Protein AF-A0A1Y6CIR3-F1 (afdb_monomer)

Foldseek 3Di:
DPLCPVLLVLLVVLLVCCCVPQPLNVCLQPAADALLLVLLVLVLVLVLLVCLLVLLVLLLVLCVVVVLVLSNVLSVVVSVVSPCLSVLSVQLNVVSVVVPHPDDPRDNDVLSVVLSVLSSVLSNVPSLLNLLVVLSLLSNLLVPVVSSQVSNCVHHVDHSSSRVSSVVSNVVSPCCNVCVCVSCVVRDPSVVCSVSSSVSSVVSSVSVSVSSNVSVVVSVVRVD

Nearest PDB structures (foldseek):
  3dde-assembly1_A  TM=8.332E-01  e=2.849E-06  Shewanella denitrificans OS217
  4fn6-assembly1_C  TM=6.608E-01  e=7.195E-03  Staphylococcus aureus subsp. aureus MRSA252
  3no6-assembly1_C  TM=6.680E-01  e=2.919E-02  Staphylococcus epidermidis ATCC 12228
  8dt0-assembly2_B  TM=2.461E-01  e=9.266E-01  synthetic construct
  7sqc-assembly1_1K  TM=1.861E-01  e=4.888E+00  Chlamydomonas reinhardtii

Radius of gyration: 17.35 Å; Cα contacts (8 Å, |Δi|>4): 267; chains: 1; bounding box: 45×32×48 Å

InterPro domains:
  IPR016084 Haem oxygenase-like, multi-helical [G3DSA:1.20.910.10] (2-221)
  IPR016084 Haem oxygenase-like, multi-helical [SSF48613] (35-188)

pLDDT: mean 95.48, std 7.82, range [42.38, 98.88]

Secondary structure (DSSP, 8-state):
--TTHHHHHHHHHHHHHHHHH-HHHHHHHHS---HHHHHHHHHHHHHHHHHHHHHHHHHHHHHHHTT-HHHHHHHHHHHHHTTTTHHHHHHHHHHHHHTT----SPPPPHHHHHHHHHHHHHHHH-HHHHHHHHHHHHHHHHHHHHHHHHHHHHHH---GGG-HHHHHHHHHTHHHHHHHHHHHTTTS-HHHHHHHHHHHHHHHHHHHHHHHHHHHHHHHHH--

Structure (mmCIF, N/CA/C/O backbone):
data_AF-A0A1Y6CIR3-F1
#
_entry.id   AF-A0A1Y6CIR3-F1
#
loop_
_atom_site.group_PDB
_atom_site.id
_atom_site.type_symbol
_atom_site.label_atom_id
_atom_site.label_alt_id
_atom_site.label_comp_id
_atom_site.label_asym_id
_atom_site.label_entity_id
_atom_site.label_seq_id
_atom_site.pdbx_PDB_ins_code
_atom_site.Cartn_x
_atom_site.Cartn_y
_atom_site.Cartn_z
_atom_site.occupancy
_atom_site.B_iso_or_equiv
_atom_site.auth_seq_id
_atom_site.auth_comp_id
_atom_site.auth_asym_id
_atom_site.auth_atom_id
_atom_site.pdbx_PDB_model_num
ATOM 1 N N . MET A 1 1 ? 20.837 10.859 -8.585 1.00 51.00 1 MET A N 1
ATOM 2 C CA . MET A 1 1 ? 20.532 11.594 -7.334 1.00 51.00 1 MET A CA 1
ATOM 3 C C . MET A 1 1 ? 19.388 12.611 -7.413 1.00 51.00 1 MET A C 1
ATOM 5 O O . MET A 1 1 ? 18.842 12.902 -6.359 1.00 51.00 1 MET A O 1
ATOM 9 N N . LYS A 1 2 ? 19.002 13.199 -8.565 1.00 60.12 2 LYS A N 1
ATOM 10 C CA . LYS A 1 2 ? 17.808 14.088 -8.632 1.00 60.12 2 LYS A CA 1
ATOM 11 C C . LYS A 1 2 ? 16.522 13.402 -9.127 1.00 60.12 2 LYS A C 1
ATOM 13 O O . LYS A 1 2 ? 15.449 13.916 -8.840 1.00 60.12 2 LYS A O 1
ATOM 18 N N . GLN A 1 3 ? 16.627 12.270 -9.826 1.00 60.81 3 GLN A N 1
ATOM 19 C CA . GLN A 1 3 ? 15.563 11.716 -10.684 1.00 60.81 3 GLN A CA 1
ATOM 20 C C . GLN A 1 3 ? 14.369 11.072 -9.954 1.00 60.81 3 GLN A C 1
ATOM 22 O O . GLN A 1 3 ? 13.396 10.732 -10.605 1.00 60.81 3 GLN A O 1
ATOM 27 N N . LEU A 1 4 ? 14.388 10.921 -8.623 1.00 80.94 4 LEU A N 1
ATOM 28 C CA . LEU A 1 4 ? 13.251 10.351 -7.868 1.00 80.94 4 LEU A CA 1
ATOM 29 C C . LEU A 1 4 ? 12.864 11.164 -6.625 1.00 80.94 4 LEU A C 1
ATOM 31 O O . LEU A 1 4 ? 12.076 10.722 -5.789 1.00 80.94 4 LEU A O 1
ATOM 35 N N . LEU A 1 5 ? 13.397 12.384 -6.496 1.00 87.25 5 LEU A N 1
ATOM 36 C CA . LEU A 1 5 ? 13.045 13.268 -5.384 1.00 87.25 5 LEU A CA 1
ATOM 37 C C . LEU A 1 5 ? 11.578 13.723 -5.465 1.00 87.25 5 LEU A C 1
ATOM 39 O O . LEU A 1 5 ? 10.945 13.932 -4.435 1.00 87.25 5 LEU A O 1
ATOM 43 N N . SER A 1 6 ? 11.041 13.871 -6.676 1.00 92.25 6 SER A N 1
ATOM 44 C CA . SER A 1 6 ? 9.630 14.185 -6.928 1.00 92.25 6 SER A CA 1
ATOM 45 C C . SER A 1 6 ? 8.709 13.056 -6.450 1.00 92.25 6 SER A C 1
ATOM 47 O O . SER A 1 6 ? 7.760 13.317 -5.721 1.00 92.25 6 SER A O 1
ATOM 49 N N . VAL A 1 7 ? 9.046 11.808 -6.788 1.00 94.62 7 VAL A N 1
ATOM 50 C CA . VAL A 1 7 ? 8.320 10.588 -6.413 1.00 94.62 7 VAL A CA 1
ATOM 51 C C . VAL A 1 7 ? 8.265 10.445 -4.891 1.00 94.62 7 VAL A C 1
ATOM 53 O O . VAL A 1 7 ? 7.187 10.265 -4.332 1.00 94.62 7 VAL A O 1
ATOM 56 N N . LYS A 1 8 ? 9.401 10.625 -4.200 1.00 95.62 8 LYS A N 1
ATOM 57 C CA . LYS A 1 8 ? 9.453 10.630 -2.726 1.00 95.62 8 LYS A CA 1
ATOM 58 C C . LYS A 1 8 ? 8.549 11.704 -2.120 1.00 95.62 8 LYS A C 1
ATOM 60 O O . LYS A 1 8 ? 7.718 11.398 -1.270 1.00 95.62 8 LYS A O 1
ATOM 65 N N . ARG A 1 9 ? 8.662 12.943 -2.607 1.00 96.81 9 ARG A N 1
ATOM 66 C CA . ARG A 1 9 ? 7.844 14.069 -2.132 1.00 96.81 9 ARG A CA 1
ATOM 67 C C . ARG A 1 9 ? 6.351 13.861 -2.359 1.00 96.81 9 ARG A C 1
ATOM 69 O O . ARG A 1 9 ? 5.560 14.317 -1.542 1.00 96.81 9 ARG A O 1
ATOM 76 N N . GLU A 1 10 ? 5.960 13.200 -3.447 1.00 97.62 10 GLU A N 1
ATOM 77 C CA . GLU A 1 10 ? 4.555 12.881 -3.713 1.00 97.62 10 GLU A CA 1
ATOM 78 C C . GLU A 1 10 ? 3.994 11.960 -2.620 1.00 97.62 10 GLU A C 1
ATOM 80 O O . GLU A 1 10 ? 2.943 12.257 -2.056 1.00 97.62 10 GLU A O 1
ATOM 85 N N . VAL A 1 11 ? 4.731 10.906 -2.245 1.00 98.00 11 VAL A N 1
ATOM 86 C CA . VAL A 1 11 ? 4.330 9.984 -1.166 1.00 98.00 11 VAL A CA 1
ATOM 87 C C . VAL A 1 11 ? 4.297 10.691 0.195 1.00 98.00 11 VAL A C 1
ATOM 89 O O . VAL A 1 11 ? 3.326 10.551 0.938 1.00 98.00 11 VAL A O 1
ATOM 92 N N . GLU A 1 12 ? 5.311 11.501 0.517 1.00 98.31 12 GLU A N 1
ATOM 93 C CA . GLU A 1 12 ? 5.362 12.292 1.761 1.00 98.31 12 GLU A CA 1
ATOM 94 C C . GLU A 1 12 ? 4.193 13.290 1.862 1.00 98.31 12 GLU A C 1
ATOM 96 O O . GLU A 1 12 ? 3.557 13.433 2.916 1.00 98.31 12 GLU A O 1
ATOM 101 N N . SER A 1 13 ? 3.886 13.973 0.754 1.00 98.38 13 SER A N 1
ATOM 102 C CA . SER A 1 13 ? 2.757 14.899 0.650 1.00 98.38 13 SER A CA 1
ATOM 103 C C . SER A 1 13 ? 1.433 14.161 0.819 1.00 98.38 13 SER A C 1
ATOM 105 O O . SER A 1 13 ? 0.564 14.624 1.558 1.00 98.38 13 SER A O 1
ATOM 107 N N . PHE A 1 14 ? 1.289 12.995 0.186 1.00 98.62 14 PHE A N 1
ATOM 108 C CA . PHE A 1 14 ? 0.099 12.166 0.321 1.00 98.62 14 PHE A CA 1
ATOM 109 C C . PHE A 1 14 ? -0.091 11.667 1.760 1.00 98.62 14 PHE A C 1
ATOM 111 O O . PHE A 1 14 ? -1.179 11.820 2.307 1.00 98.62 14 PHE A O 1
ATOM 118 N N . LEU A 1 15 ? 0.954 11.180 2.439 1.00 98.44 15 LEU A N 1
ATOM 119 C CA . LEU A 1 15 ? 0.856 10.783 3.850 1.00 98.44 15 LEU A CA 1
ATOM 120 C C . LEU A 1 15 ? 0.460 11.964 4.754 1.00 98.44 15 LEU A C 1
ATOM 122 O O . LEU A 1 15 ? -0.374 11.819 5.650 1.00 98.44 15 LEU A O 1
ATOM 126 N N . THR A 1 16 ? 1.026 13.148 4.510 1.00 98.44 16 THR A N 1
ATOM 127 C CA . THR A 1 16 ? 0.666 14.375 5.242 1.00 98.44 16 THR A CA 1
ATOM 128 C C . THR A 1 16 ? -0.804 14.748 5.021 1.00 98.44 16 THR A C 1
ATOM 130 O O . THR A 1 16 ? -1.518 15.094 5.969 1.00 98.44 16 THR A O 1
ATOM 133 N N . HIS A 1 17 ? -1.281 14.641 3.779 1.00 98.31 17 HIS A N 1
ATOM 134 C CA . HIS A 1 17 ? -2.690 14.821 3.431 1.00 98.31 17 HIS A CA 1
ATOM 135 C C . HIS A 1 17 ? -3.575 13.803 4.158 1.00 98.31 17 HIS A C 1
ATOM 137 O O . HIS A 1 17 ? -4.483 14.212 4.878 1.00 98.31 17 HIS A O 1
ATOM 143 N N . MET A 1 18 ? -3.251 12.510 4.096 1.00 98.56 18 MET A N 1
ATOM 144 C CA . MET A 1 18 ? -4.001 11.447 4.774 1.00 98.56 18 MET A CA 1
ATOM 145 C C . MET A 1 18 ? -4.140 11.716 6.277 1.00 98.56 18 MET A C 1
ATOM 147 O O . MET A 1 18 ? -5.252 11.736 6.797 1.00 98.56 18 MET A O 1
ATOM 151 N N . LYS A 1 19 ? -3.042 12.038 6.974 1.00 97.81 19 LYS A N 1
ATOM 152 C CA . LYS A 1 19 ? -3.054 12.351 8.419 1.00 97.81 19 LYS A CA 1
ATOM 153 C C . LYS A 1 19 ? -3.936 13.556 8.779 1.00 97.81 19 LYS A C 1
ATOM 155 O O . LYS A 1 19 ? -4.439 13.642 9.900 1.00 97.81 19 LYS A O 1
ATOM 160 N N . SER A 1 20 ? -4.097 14.508 7.860 1.00 97.00 20 SER A N 1
ATOM 161 C CA . SER A 1 20 ? -4.815 15.763 8.118 1.00 97.00 20 SER A CA 1
ATOM 162 C C . SER A 1 20 ? -6.255 15.789 7.604 1.00 97.00 20 SER A C 1
ATOM 164 O O . SER A 1 20 ? -7.058 16.555 8.139 1.00 97.00 20 SER A O 1
ATOM 166 N N . LYS A 1 21 ? -6.582 15.005 6.571 1.00 97.00 21 LYS A N 1
ATOM 167 C CA . LYS A 1 21 ? -7.865 15.070 5.854 1.00 97.00 21 LYS A CA 1
ATOM 168 C C . LYS A 1 21 ? -8.629 13.756 5.825 1.00 97.00 21 LYS A C 1
ATOM 170 O O . LYS A 1 21 ? -9.855 13.805 5.850 1.00 97.00 21 LYS A O 1
ATOM 175 N N . ASN A 1 22 ? -7.945 12.614 5.781 1.00 98.25 22 ASN A N 1
ATOM 176 C CA . ASN A 1 22 ? -8.623 11.325 5.746 1.00 98.25 22 ASN A CA 1
ATOM 177 C C . ASN A 1 22 ? -9.071 10.938 7.167 1.00 98.25 22 ASN A C 1
ATOM 179 O O . ASN A 1 22 ? -8.246 10.951 8.084 1.00 98.25 22 ASN A O 1
ATOM 183 N N . PRO A 1 23 ? -10.353 10.601 7.382 1.00 97.19 23 PRO A N 1
ATOM 184 C CA . PRO A 1 23 ? -10.887 10.429 8.727 1.00 97.19 23 PRO A CA 1
ATOM 185 C C . PRO A 1 23 ? -10.307 9.209 9.456 1.00 97.19 23 PRO A C 1
ATOM 187 O O . PRO A 1 23 ? -9.988 9.321 10.640 1.00 97.19 23 PRO A O 1
ATOM 190 N N . LEU A 1 24 ? -10.072 8.087 8.760 1.00 97.62 24 LEU A N 1
ATOM 191 C CA . LEU A 1 24 ? -9.428 6.919 9.366 1.00 97.62 24 LEU A CA 1
ATOM 192 C C . LEU A 1 24 ? -8.001 7.247 9.792 1.00 97.62 24 LEU A C 1
ATOM 194 O O . LEU A 1 24 ? -7.641 7.018 10.941 1.00 97.62 24 LEU A O 1
ATOM 198 N N . TYR A 1 25 ? -7.189 7.801 8.890 1.00 98.12 25 TYR A N 1
ATOM 199 C CA . TYR A 1 25 ? -5.802 8.141 9.214 1.00 98.12 25 TYR A CA 1
ATOM 200 C C . TYR A 1 25 ? -5.725 9.197 10.315 1.00 98.12 25 TYR A C 1
ATOM 202 O O . TYR A 1 25 ? -4.929 9.066 11.241 1.00 98.12 25 TYR A O 1
ATOM 210 N N . HIS A 1 26 ? -6.579 10.218 10.273 1.00 97.62 26 HIS A N 1
ATOM 211 C CA . HIS A 1 26 ? -6.646 11.189 11.355 1.00 97.62 26 HIS A CA 1
ATOM 212 C C . HIS A 1 26 ? -6.938 10.508 12.701 1.00 97.62 26 HIS A C 1
ATOM 214 O O . HIS A 1 26 ? -6.267 10.797 13.694 1.00 97.62 26 HIS A O 1
ATOM 220 N N . ALA A 1 27 ? -7.874 9.556 12.731 1.00 96.81 27 ALA A N 1
ATOM 221 C CA . ALA A 1 27 ? -8.181 8.805 13.938 1.00 96.81 27 ALA A CA 1
ATOM 222 C C . ALA A 1 27 ? -7.005 7.919 14.386 1.00 96.81 27 ALA A C 1
ATOM 224 O O . ALA A 1 27 ? -6.571 8.037 15.527 1.00 96.81 27 ALA A O 1
ATOM 225 N N . LEU A 1 28 ? -6.413 7.123 13.488 1.00 97.44 28 LEU A N 1
ATOM 226 C CA . LEU A 1 28 ? -5.277 6.235 13.783 1.00 97.44 28 LEU A CA 1
ATOM 227 C C . LEU A 1 28 ? -4.073 6.976 14.393 1.00 97.44 28 LEU A C 1
ATOM 229 O O . LEU A 1 28 ? -3.373 6.419 15.237 1.00 97.44 28 LEU A O 1
ATOM 233 N N . PHE A 1 29 ? -3.833 8.228 13.992 1.00 98.06 29 PHE A N 1
ATOM 234 C CA . PHE A 1 29 ? -2.705 9.017 14.493 1.00 98.06 29 PHE A CA 1
ATOM 235 C C . PHE A 1 29 ? -3.037 9.896 15.705 1.00 98.06 29 PHE A C 1
ATOM 237 O O . PHE A 1 29 ? -2.138 10.162 16.507 1.00 98.06 29 PHE A O 1
ATOM 244 N N . TYR A 1 30 ? -4.278 10.369 15.852 1.00 97.56 30 TYR A N 1
ATOM 245 C CA . TYR A 1 30 ? -4.586 11.463 16.784 1.00 97.56 30 TYR A CA 1
ATOM 246 C C . TYR A 1 30 ? -5.786 11.228 17.702 1.00 97.56 30 TYR A C 1
ATOM 248 O O . TYR A 1 30 ? -6.018 12.044 18.594 1.00 97.56 30 TYR A O 1
ATOM 256 N N . GLN A 1 31 ? -6.555 10.155 17.514 1.00 96.75 31 GLN A N 1
ATOM 257 C CA . GLN A 1 31 ? -7.769 9.899 18.290 1.00 96.75 31 GLN A CA 1
ATOM 258 C C . GLN A 1 31 ? -7.821 8.446 18.786 1.00 96.75 31 GLN A C 1
ATOM 260 O O . GLN A 1 31 ? -7.085 7.586 18.303 1.00 96.75 31 GLN A O 1
ATOM 265 N N . PRO A 1 32 ? -8.671 8.141 19.779 1.00 96.12 32 PRO A N 1
ATOM 266 C CA . PRO A 1 32 ? -9.007 6.761 20.093 1.00 96.12 32 PRO A CA 1
ATOM 267 C C . PRO A 1 32 ? -9.731 6.092 18.916 1.00 96.12 32 PRO A C 1
ATOM 269 O O . PRO A 1 32 ? -10.627 6.677 18.311 1.00 96.12 32 PRO A O 1
ATOM 272 N N . VAL A 1 33 ? -9.368 4.844 18.636 1.00 95.69 33 VAL A N 1
ATOM 273 C CA . VAL A 1 33 ? -9.936 3.988 17.586 1.00 95.69 33 VAL A CA 1
ATOM 274 C C . VAL A 1 33 ? -10.387 2.676 18.222 1.00 95.69 33 VAL A C 1
ATOM 276 O O . VAL A 1 33 ? -9.712 2.155 19.112 1.00 95.69 33 VAL A O 1
ATOM 279 N N . SER A 1 34 ? -11.532 2.144 17.794 1.00 95.56 34 SER A N 1
ATOM 280 C CA . SER A 1 34 ? -12.039 0.863 18.292 1.00 95.56 34 SER A CA 1
ATOM 281 C C . SER A 1 34 ? -11.310 -0.324 17.656 1.00 95.56 34 SER A C 1
ATOM 283 O O . SER A 1 34 ? -10.719 -0.230 16.577 1.00 95.56 34 SER A O 1
ATOM 285 N N . LEU A 1 35 ? -11.383 -1.481 18.316 1.00 96.25 35 LEU A N 1
ATOM 286 C CA . LEU A 1 35 ? -10.885 -2.727 17.735 1.00 96.25 35 LEU A CA 1
ATOM 287 C C . LEU A 1 35 ? -11.704 -3.144 16.508 1.00 96.25 35 LEU A C 1
ATOM 289 O O . LEU A 1 35 ? -11.152 -3.755 15.602 1.00 96.25 35 LEU A O 1
ATOM 293 N N . GLU A 1 36 ? -12.987 -2.787 16.445 1.00 95.25 36 GLU A N 1
ATOM 294 C CA . GLU A 1 36 ? -13.852 -3.027 15.291 1.00 95.25 36 GLU A CA 1
ATOM 295 C C . GLU A 1 36 ? -13.341 -2.278 14.056 1.00 95.25 36 GLU A C 1
ATOM 297 O O . GLU A 1 36 ? -13.160 -2.899 13.008 1.00 95.25 36 GLU A O 1
ATOM 302 N N . THR A 1 37 ? -13.017 -0.986 14.192 1.00 95.69 37 THR A N 1
ATOM 303 C CA . THR A 1 37 ? -12.419 -0.203 13.101 1.00 95.69 37 THR A CA 1
ATOM 304 C C . THR A 1 37 ? -11.100 -0.799 12.645 1.00 95.69 37 THR A C 1
ATOM 306 O O . THR A 1 37 ? -10.863 -0.963 11.446 1.00 95.69 37 THR A O 1
ATOM 309 N N . LEU A 1 38 ? -10.250 -1.177 13.602 1.00 97.19 38 LEU A N 1
ATOM 310 C CA . LEU A 1 38 ? -8.971 -1.788 13.277 1.00 97.19 38 LEU A CA 1
ATOM 311 C C . LEU A 1 38 ? -9.151 -3.131 12.555 1.00 97.19 38 LEU A C 1
ATOM 313 O O . LEU A 1 38 ? -8.418 -3.414 11.609 1.00 97.19 38 LEU A O 1
ATOM 317 N N . SER A 1 39 ? -10.149 -3.932 12.935 1.00 97.31 39 SER A N 1
ATOM 318 C CA . SER A 1 39 ? -10.467 -5.194 12.264 1.00 97.31 39 SER A CA 1
ATOM 319 C C . SER A 1 39 ? -10.999 -4.993 10.845 1.00 97.31 39 SER A C 1
ATOM 321 O O . SER A 1 39 ? -10.637 -5.778 9.966 1.00 97.31 39 SER A O 1
ATOM 323 N N . VAL A 1 40 ? -11.797 -3.949 10.582 1.00 97.50 40 VAL A N 1
ATOM 324 C CA . VAL A 1 40 ? -12.236 -3.597 9.216 1.00 97.50 40 VAL A CA 1
ATOM 325 C C . VAL A 1 40 ? -11.033 -3.277 8.335 1.00 97.50 40 VAL A C 1
ATOM 327 O O . VAL A 1 40 ? -10.871 -3.866 7.262 1.00 97.50 40 VAL A O 1
ATOM 330 N N . PHE A 1 41 ? -10.154 -2.406 8.830 1.00 98.12 41 PHE A N 1
ATOM 331 C CA . PHE A 1 41 ? -8.931 -2.021 8.136 1.00 98.12 41 PHE A CA 1
ATOM 332 C C . PHE A 1 41 ? -8.021 -3.232 7.877 1.00 98.12 41 PHE A C 1
ATOM 334 O O . PHE A 1 41 ? -7.645 -3.497 6.738 1.00 98.12 41 PHE A O 1
ATOM 341 N N . THR A 1 42 ? -7.756 -4.037 8.910 1.00 98.31 42 THR A N 1
ATOM 342 C CA . THR A 1 42 ? -6.872 -5.214 8.834 1.00 98.31 42 THR A CA 1
ATOM 343 C C . THR A 1 42 ? -7.411 -6.284 7.885 1.00 98.31 42 THR A C 1
ATOM 345 O O . THR A 1 42 ? -6.644 -6.863 7.125 1.00 98.31 42 THR A O 1
ATOM 348 N N . THR A 1 43 ? -8.727 -6.525 7.869 1.00 98.00 43 THR A N 1
ATOM 349 C CA . THR A 1 43 ? -9.349 -7.503 6.954 1.00 98.00 43 THR A CA 1
ATOM 350 C C . THR A 1 43 ? -9.139 -7.117 5.492 1.00 98.00 43 THR A C 1
ATOM 352 O O . THR A 1 43 ? -8.864 -7.963 4.643 1.00 98.00 43 THR A O 1
ATOM 355 N N . ASN A 1 44 ? -9.245 -5.828 5.182 1.00 98.31 44 ASN A N 1
ATOM 356 C CA . ASN A 1 44 ? -9.052 -5.349 3.820 1.00 98.31 44 ASN A CA 1
ATOM 357 C C . ASN A 1 44 ? -7.565 -5.287 3.439 1.00 98.31 44 ASN A C 1
ATOM 359 O O . ASN A 1 44 ? -7.223 -5.630 2.309 1.00 98.31 44 ASN A O 1
ATOM 363 N N . LEU A 1 45 ? -6.669 -4.948 4.374 1.00 98.19 45 LEU A N 1
ATOM 364 C CA . LEU A 1 45 ? -5.225 -5.089 4.155 1.00 98.19 45 LEU A CA 1
ATOM 365 C C . LEU A 1 45 ? -4.826 -6.546 3.902 1.00 98.19 45 LEU A C 1
ATOM 367 O O . LEU A 1 45 ? -4.045 -6.805 2.992 1.00 98.19 45 LEU A O 1
ATOM 371 N N . GLN A 1 46 ? -5.403 -7.501 4.641 1.00 98.06 46 GLN A N 1
ATOM 372 C CA . GLN A 1 46 ? -5.198 -8.926 4.382 1.00 98.06 46 GLN A CA 1
ATOM 373 C C . GLN A 1 46 ? -5.544 -9.262 2.930 1.00 98.06 46 GLN A C 1
ATOM 375 O O . GLN A 1 46 ? -4.745 -9.880 2.236 1.00 98.06 46 GLN A O 1
ATOM 380 N N . ARG A 1 47 ? -6.706 -8.806 2.447 1.00 98.00 47 ARG A N 1
ATOM 381 C CA . ARG A 1 47 ? -7.143 -9.044 1.069 1.00 98.00 47 ARG A CA 1
ATOM 382 C C . ARG A 1 47 ? -6.181 -8.456 0.032 1.00 98.00 47 ARG A C 1
ATOM 384 O O . ARG A 1 47 ? -5.934 -9.105 -0.984 1.00 98.00 47 ARG A O 1
ATOM 391 N N . LEU A 1 48 ? -5.641 -7.262 0.274 1.00 98.38 48 LEU A N 1
ATOM 392 C CA . LEU A 1 48 ? -4.629 -6.658 -0.598 1.00 98.38 48 LEU A CA 1
ATOM 393 C C . LEU A 1 48 ? -3.363 -7.521 -0.661 1.00 98.38 48 LEU A C 1
ATOM 395 O O . LEU A 1 48 ? -2.885 -7.832 -1.750 1.00 98.38 48 LEU A O 1
ATOM 399 N N . VAL A 1 49 ? -2.869 -7.958 0.499 1.00 97.56 49 VAL A N 1
ATOM 400 C CA . VAL A 1 49 ? -1.641 -8.757 0.630 1.00 97.56 49 VAL A CA 1
ATOM 401 C C . VAL A 1 49 ? -1.816 -10.163 0.049 1.00 97.56 49 VAL A C 1
ATOM 403 O O . VAL A 1 49 ? -0.925 -10.655 -0.635 1.00 97.56 49 VAL A O 1
ATOM 406 N N . GLU A 1 50 ? -2.995 -10.776 0.190 1.00 97.56 50 GLU A N 1
ATOM 407 C CA . GLU A 1 50 ? -3.357 -12.030 -0.495 1.00 97.56 50 GLU A CA 1
ATOM 408 C C . GLU A 1 50 ? -3.267 -11.910 -2.031 1.00 97.56 50 GLU A C 1
ATOM 410 O O . GLU A 1 50 ? -3.013 -12.903 -2.718 1.00 97.56 50 GLU A O 1
ATOM 415 N N . HIS A 1 51 ? -3.452 -10.704 -2.586 1.00 98.12 51 HIS A N 1
ATOM 416 C CA . HIS A 1 51 ? -3.338 -10.440 -4.024 1.00 98.12 51 HIS A CA 1
ATOM 417 C C . HIS A 1 51 ? -1.929 -10.030 -4.464 1.00 98.12 51 HIS A C 1
ATOM 419 O O . HIS A 1 51 ? -1.643 -10.095 -5.661 1.00 98.12 51 HIS A O 1
ATOM 425 N N . THR A 1 52 ? -1.020 -9.675 -3.553 1.00 98.25 52 THR A N 1
ATOM 426 C CA . THR A 1 52 ? 0.361 -9.310 -3.907 1.00 98.25 52 THR A CA 1
ATOM 427 C C . THR A 1 52 ? 1.068 -10.419 -4.708 1.00 98.25 52 THR A C 1
ATOM 429 O O . THR A 1 52 ? 1.561 -10.125 -5.803 1.00 98.25 52 THR A O 1
ATOM 432 N N . PRO A 1 53 ? 1.040 -11.708 -4.302 1.00 98.25 53 PRO A N 1
ATOM 433 C CA . PRO A 1 53 ? 1.619 -12.790 -5.103 1.00 98.25 53 PRO A CA 1
ATOM 434 C C . PRO A 1 53 ? 0.933 -12.986 -6.467 1.00 98.25 53 PRO A C 1
ATOM 436 O O . PRO A 1 53 ? 1.571 -13.426 -7.425 1.00 98.25 53 PRO A O 1
ATOM 439 N N . VAL A 1 54 ? -0.363 -12.669 -6.582 1.00 98.44 54 VAL A N 1
ATOM 440 C CA . VAL A 1 54 ? -1.113 -12.743 -7.850 1.00 98.44 54 VAL A CA 1
ATOM 441 C C . VAL A 1 54 ? -0.646 -11.647 -8.808 1.00 98.44 54 VAL A C 1
ATOM 443 O O . VAL A 1 54 ? -0.312 -11.941 -9.955 1.00 98.44 54 VAL A O 1
ATOM 446 N N . HIS A 1 55 ? -0.542 -10.409 -8.325 1.00 98.81 55 HIS A N 1
ATOM 447 C CA . HIS A 1 55 ? -0.010 -9.283 -9.090 1.00 98.81 55 HIS A CA 1
ATOM 448 C C . HIS A 1 55 ? 1.440 -9.514 -9.518 1.00 98.81 55 HIS A C 1
ATOM 450 O O . HIS A 1 55 ? 1.787 -9.279 -10.671 1.00 98.81 55 HIS A O 1
ATOM 456 N N . LEU A 1 56 ? 2.287 -10.045 -8.636 1.00 98.81 56 LEU A N 1
ATOM 457 C CA . LEU A 1 56 ? 3.681 -10.329 -8.976 1.00 98.81 56 LEU A CA 1
ATOM 458 C C . LEU A 1 56 ? 3.800 -11.418 -10.048 1.00 98.81 56 LEU A C 1
ATOM 460 O O . LEU A 1 56 ? 4.574 -11.253 -10.987 1.00 98.81 56 LEU A O 1
ATOM 464 N N . LYS A 1 57 ? 2.982 -12.480 -9.999 1.00 98.75 57 LYS A N 1
ATOM 465 C CA . LYS A 1 57 ? 2.903 -13.465 -11.097 1.00 98.75 57 LYS A CA 1
ATOM 466 C C . LYS A 1 57 ? 2.485 -12.820 -12.415 1.00 98.75 57 LYS A C 1
ATOM 468 O O . LYS A 1 57 ? 3.150 -13.033 -13.427 1.00 98.75 57 LYS A O 1
ATOM 473 N N . LEU A 1 58 ? 1.444 -11.990 -12.391 1.00 98.88 58 LEU A N 1
ATOM 474 C CA . LEU A 1 58 ? 0.988 -11.257 -13.570 1.00 98.88 58 LEU A CA 1
ATOM 475 C C . LEU A 1 58 ? 2.091 -10.343 -14.129 1.00 98.88 58 LEU A C 1
ATOM 477 O O . LEU A 1 58 ? 2.274 -10.259 -15.344 1.00 98.88 58 LEU A O 1
ATOM 481 N N . ALA A 1 59 ? 2.868 -9.696 -13.259 1.00 98.88 59 ALA A N 1
ATOM 482 C CA . ALA A 1 59 ? 3.972 -8.822 -13.641 1.00 98.88 59 ALA A CA 1
ATOM 483 C C . ALA A 1 59 ? 5.158 -9.596 -14.231 1.00 98.88 59 ALA A C 1
ATOM 485 O O . ALA A 1 59 ? 5.742 -9.151 -15.221 1.00 98.88 59 ALA A O 1
ATOM 486 N N . ILE A 1 60 ? 5.473 -10.780 -13.693 1.00 98.88 60 ILE A N 1
ATOM 487 C CA . ILE A 1 60 ? 6.454 -11.715 -14.265 1.00 98.88 60 ILE A CA 1
ATOM 488 C C . ILE A 1 60 ? 6.026 -12.132 -15.677 1.00 98.88 60 ILE A C 1
ATOM 490 O O . ILE A 1 60 ? 6.825 -12.054 -16.611 1.00 98.88 60 ILE A O 1
ATOM 494 N N . GLU A 1 61 ? 4.777 -12.569 -15.847 1.00 98.81 61 GLU A N 1
ATOM 495 C CA . GLU A 1 61 ? 4.241 -13.038 -17.132 1.00 98.81 61 GLU A CA 1
ATOM 496 C C . GLU A 1 61 ? 4.197 -11.911 -18.169 1.00 98.81 61 GLU A C 1
ATOM 498 O O . GLU A 1 61 ? 4.671 -12.073 -19.297 1.00 98.81 61 GLU A O 1
ATOM 503 N N . THR A 1 62 ? 3.710 -10.735 -17.770 1.00 98.75 62 THR A N 1
ATOM 504 C CA . THR A 1 62 ? 3.626 -9.565 -18.650 1.00 98.75 62 THR A CA 1
ATOM 505 C C . THR A 1 62 ? 5.019 -9.081 -19.051 1.00 98.75 62 THR A C 1
ATOM 507 O O . THR A 1 62 ? 5.268 -8.863 -20.237 1.00 98.75 62 THR A O 1
ATOM 510 N N . SER A 1 63 ? 5.968 -9.003 -18.111 1.00 98.75 63 SER A N 1
ATOM 511 C CA . SER A 1 63 ? 7.354 -8.608 -18.412 1.00 98.75 63 SER A CA 1
ATOM 512 C C . SER A 1 63 ? 8.034 -9.587 -19.370 1.00 98.75 63 SER A C 1
ATOM 514 O O . SER A 1 63 ? 8.715 -9.153 -20.300 1.00 98.75 63 SER A O 1
ATOM 516 N N . ALA A 1 64 ? 7.800 -10.894 -19.200 1.00 98.56 64 ALA A N 1
ATOM 517 C CA . ALA A 1 64 ? 8.297 -11.922 -20.113 1.00 98.56 64 ALA A CA 1
ATOM 518 C C . ALA A 1 64 ? 7.730 -11.745 -21.529 1.00 98.56 64 ALA A C 1
ATOM 520 O O . ALA A 1 64 ? 8.477 -11.743 -22.503 1.00 98.56 64 ALA A O 1
ATOM 521 N N . SER A 1 65 ? 6.415 -11.524 -21.648 1.00 98.50 65 SER A N 1
ATOM 522 C CA . SER A 1 65 ? 5.753 -11.315 -22.945 1.00 98.50 65 SER A CA 1
ATOM 523 C C . SER A 1 65 ? 6.266 -10.078 -23.696 1.00 98.50 65 SER A C 1
ATOM 525 O O . SER A 1 65 ? 6.242 -10.037 -24.925 1.00 98.50 65 SER A O 1
ATOM 527 N N . GLN A 1 66 ? 6.777 -9.089 -22.957 1.00 97.94 66 GLN A N 1
ATOM 528 C CA . GLN A 1 66 ? 7.359 -7.856 -23.486 1.00 97.94 66 GLN A CA 1
ATOM 529 C C . GLN A 1 66 ? 8.889 -7.934 -23.670 1.00 97.94 66 GLN A C 1
ATOM 531 O O . GLN A 1 66 ? 9.502 -6.934 -24.035 1.00 97.94 66 GLN A O 1
ATOM 536 N N . ASN A 1 67 ? 9.516 -9.098 -23.447 1.00 98.06 67 ASN A N 1
ATOM 537 C CA . ASN A 1 67 ? 10.973 -9.306 -23.490 1.00 98.06 67 ASN A CA 1
ATOM 538 C C . ASN A 1 67 ? 11.761 -8.383 -22.534 1.00 98.06 67 ASN A C 1
ATOM 540 O O . ASN A 1 67 ? 12.854 -7.913 -22.856 1.00 98.06 67 ASN A O 1
ATOM 544 N N . ARG A 1 68 ? 11.208 -8.104 -21.348 1.00 98.19 68 ARG A N 1
ATOM 545 C CA . ARG A 1 68 ? 11.820 -7.254 -20.312 1.00 98.19 68 ARG A CA 1
ATOM 546 C C . ARG A 1 68 ? 12.444 -8.105 -19.207 1.00 98.19 68 ARG A C 1
ATOM 548 O O . ARG A 1 68 ? 12.010 -8.059 -18.060 1.00 98.19 68 ARG A O 1
ATOM 555 N N . GLU A 1 69 ? 13.469 -8.876 -19.559 1.00 98.00 69 GLU A N 1
ATOM 556 C CA . GLU A 1 69 ? 14.135 -9.837 -18.659 1.00 98.00 69 GLU A CA 1
ATOM 557 C C . GLU A 1 69 ? 14.580 -9.246 -17.302 1.00 98.00 69 GLU A C 1
ATOM 559 O O . GLU A 1 69 ? 14.278 -9.859 -16.277 1.00 98.00 69 GLU A O 1
ATOM 564 N N . PRO A 1 70 ? 15.210 -8.049 -17.217 1.00 98.19 70 PRO A N 1
ATOM 565 C CA . PRO A 1 70 ? 15.584 -7.481 -15.917 1.00 98.19 70 PRO A CA 1
ATOM 566 C C . PRO A 1 70 ? 14.376 -7.243 -15.006 1.00 98.19 70 PRO A C 1
ATOM 568 O O . PRO A 1 70 ? 14.413 -7.551 -13.817 1.00 98.19 70 PRO A O 1
ATOM 571 N N . LEU A 1 71 ? 13.281 -6.741 -15.581 1.00 98.19 71 LEU A N 1
ATOM 572 C CA . LEU A 1 71 ? 12.046 -6.466 -14.857 1.00 98.19 71 LEU A CA 1
ATOM 573 C C . LEU A 1 71 ? 11.342 -7.766 -14.439 1.00 98.19 71 LEU A C 1
ATOM 575 O O . LEU A 1 71 ? 10.843 -7.871 -13.322 1.00 98.19 71 LEU A O 1
ATOM 579 N N . GLN A 1 72 ? 11.363 -8.787 -15.302 1.00 98.56 72 GLN A N 1
ATOM 580 C CA . GLN A 1 72 ? 10.874 -10.117 -14.953 1.00 98.56 72 GLN A CA 1
ATOM 581 C C . GLN A 1 72 ? 11.644 -10.702 -13.760 1.00 98.56 72 GLN A C 1
ATOM 583 O O . GLN A 1 72 ? 11.018 -11.238 -12.847 1.00 98.56 72 GLN A O 1
ATOM 588 N N . SER A 1 73 ? 12.980 -10.615 -13.766 1.00 98.44 73 SER A N 1
ATOM 589 C CA . SER A 1 73 ? 13.818 -11.112 -12.668 1.00 98.44 73 SER A CA 1
ATOM 590 C C . SER A 1 73 ? 13.493 -10.399 -11.359 1.00 98.44 73 SER A C 1
ATOM 592 O O . SER A 1 73 ? 13.246 -11.066 -10.361 1.00 98.44 73 SER A O 1
ATOM 594 N N . PHE A 1 74 ? 13.394 -9.067 -11.387 1.00 98.50 74 PHE A N 1
ATOM 595 C CA . PHE A 1 74 ? 13.012 -8.274 -10.219 1.00 98.50 74 PHE A CA 1
ATOM 596 C C . PHE A 1 74 ? 11.681 -8.748 -9.613 1.00 98.50 74 PHE A C 1
ATOM 598 O O . PHE A 1 74 ? 11.592 -8.995 -8.412 1.00 98.50 74 PHE A O 1
ATOM 605 N N . PHE A 1 75 ? 10.650 -8.956 -10.439 1.00 98.75 75 PHE A N 1
ATOM 606 C CA . PHE A 1 75 ? 9.361 -9.431 -9.933 1.00 98.75 75 PHE A CA 1
ATOM 607 C C . PHE A 1 75 ? 9.384 -10.882 -9.444 1.00 98.75 75 PHE A C 1
ATOM 609 O O . PHE A 1 75 ? 8.582 -11.224 -8.579 1.00 98.75 75 PHE A O 1
ATOM 616 N N . ARG A 1 76 ? 10.288 -11.740 -9.942 1.00 98.69 76 ARG A N 1
ATOM 617 C CA . ARG A 1 76 ? 10.493 -13.087 -9.378 1.00 98.69 76 ARG A CA 1
ATOM 618 C C . ARG A 1 76 ? 11.087 -13.021 -7.978 1.00 98.69 76 ARG A C 1
ATOM 620 O O . ARG A 1 76 ? 10.620 -13.758 -7.115 1.00 98.69 76 ARG A O 1
ATOM 627 N N . ASP A 1 77 ? 12.064 -12.149 -7.761 1.00 98.19 77 ASP A N 1
ATOM 628 C CA . ASP A 1 77 ? 12.688 -11.977 -6.449 1.00 98.19 77 ASP A CA 1
ATOM 629 C C . ASP A 1 77 ? 11.665 -11.429 -5.444 1.00 98.19 77 ASP A C 1
ATOM 631 O O . ASP A 1 77 ? 11.446 -12.048 -4.402 1.00 98.19 77 ASP A O 1
ATOM 635 N N . LYS A 1 78 ? 10.918 -10.379 -5.822 1.00 97.88 78 LYS A N 1
ATOM 636 C CA . LYS A 1 78 ? 9.793 -9.867 -5.021 1.00 97.88 78 LYS A CA 1
ATOM 637 C C . LYS A 1 78 ? 8.710 -10.920 -4.776 1.00 97.88 78 LYS A C 1
ATOM 639 O O . LYS A 1 78 ? 8.188 -11.023 -3.674 1.00 97.88 78 LYS A O 1
ATOM 644 N N . PHE A 1 79 ? 8.376 -11.746 -5.771 1.00 98.50 79 PHE A N 1
ATOM 645 C CA . PHE A 1 79 ? 7.401 -12.826 -5.588 1.00 98.50 79 PHE A CA 1
ATOM 646 C C . PHE A 1 79 ? 7.830 -13.818 -4.508 1.00 98.50 79 PHE A C 1
ATOM 648 O O . PHE A 1 79 ? 6.976 -14.308 -3.781 1.00 98.50 79 PHE A O 1
ATOM 655 N N . LEU A 1 80 ? 9.121 -14.146 -4.421 1.00 97.94 80 LEU A N 1
ATOM 656 C CA . LEU A 1 80 ? 9.635 -15.049 -3.392 1.00 97.94 80 LEU A CA 1
ATOM 657 C C . LEU A 1 80 ? 9.650 -14.394 -2.010 1.00 97.94 80 LEU A C 1
ATOM 659 O O . LEU A 1 80 ? 9.385 -15.083 -1.027 1.00 97.94 80 LEU A O 1
ATOM 663 N N . GLU A 1 81 ? 9.951 -13.099 -1.952 1.00 96.75 81 GLU A N 1
ATOM 664 C CA . GLU A 1 81 ? 9.984 -12.307 -0.723 1.00 96.75 81 GLU A CA 1
ATOM 665 C C . GLU A 1 81 ?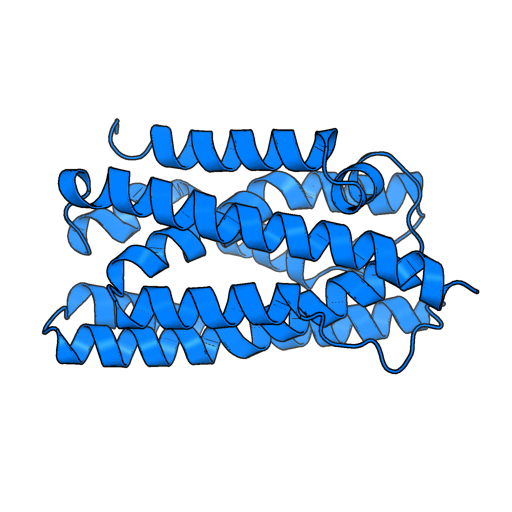 8.609 -12.221 -0.048 1.00 96.75 81 GLU A C 1
ATOM 667 O O . GLU A 1 81 ? 8.496 -12.523 1.133 1.00 96.75 81 GLU A O 1
ATOM 672 N N . GLU A 1 82 ? 7.553 -11.920 -0.807 1.00 96.44 82 GLU A N 1
ATOM 673 C CA . GLU A 1 82 ? 6.197 -11.666 -0.282 1.00 96.44 82 GLU A CA 1
ATOM 674 C C . GLU A 1 82 ? 5.453 -12.918 0.226 1.00 96.44 82 GLU A C 1
ATOM 676 O O . GLU A 1 82 ? 4.302 -12.859 0.674 1.00 96.44 82 GLU A O 1
ATOM 681 N N . GLN A 1 83 ? 6.072 -14.096 0.133 1.00 94.06 83 GLN A N 1
ATOM 682 C CA . GLN A 1 83 ? 5.423 -15.355 0.479 1.00 94.06 83 GLN A CA 1
ATOM 683 C C . GLN A 1 83 ? 5.174 -15.463 1.986 1.00 94.06 83 GLN A C 1
ATOM 685 O O . GLN A 1 83 ? 6.097 -15.554 2.792 1.00 94.06 83 GLN A O 1
ATOM 690 N N . GLY A 1 84 ? 3.898 -15.576 2.358 1.00 91.19 84 GLY A N 1
ATOM 691 C CA . GLY A 1 84 ? 3.470 -15.785 3.740 1.00 91.19 84 GLY A CA 1
ATOM 692 C C . GLY A 1 84 ? 3.246 -14.499 4.537 1.00 91.19 84 GLY A C 1
ATOM 693 O O . GLY A 1 84 ? 2.892 -14.587 5.715 1.00 91.19 84 GLY A O 1
ATOM 694 N N . HIS A 1 85 ? 3.405 -13.319 3.929 1.00 94.69 85 HIS A N 1
ATOM 695 C CA . HIS A 1 85 ? 3.107 -12.038 4.582 1.00 94.69 85 HIS A CA 1
ATOM 696 C C . HIS A 1 85 ? 1.617 -11.902 4.948 1.00 94.69 85 HIS A C 1
ATOM 698 O O . HIS A 1 85 ? 1.271 -11.283 5.955 1.00 94.69 85 HIS A O 1
ATOM 704 N N . ASP A 1 86 ? 0.720 -12.567 4.211 1.00 91.12 86 ASP A N 1
ATOM 705 C CA . ASP A 1 86 ? -0.715 -12.659 4.512 1.00 91.12 86 ASP A CA 1
ATOM 706 C C . ASP A 1 86 ? -0.990 -13.253 5.907 1.00 91.12 86 ASP A C 1
ATOM 708 O O . ASP A 1 86 ? -1.952 -12.875 6.589 1.00 91.12 86 ASP A O 1
ATOM 712 N N . GLN A 1 87 ? -0.094 -14.121 6.393 1.00 96.25 87 GLN A N 1
ATOM 713 C CA . GLN A 1 87 ? -0.215 -14.727 7.713 1.00 96.25 87 GLN A CA 1
ATOM 714 C C . GLN A 1 87 ? -0.083 -13.698 8.847 1.00 96.25 87 GLN A C 1
ATOM 716 O O . GLN A 1 87 ? -0.648 -13.929 9.923 1.00 96.25 87 GLN A O 1
ATOM 721 N N . TRP A 1 88 ? 0.609 -12.571 8.635 1.00 98.19 88 TRP A N 1
ATOM 722 C CA . TRP A 1 88 ? 0.686 -11.486 9.621 1.00 98.19 88 TRP A CA 1
ATOM 723 C C . TRP A 1 88 ? -0.691 -10.868 9.858 1.00 98.19 88 TRP A C 1
ATOM 725 O O . TRP A 1 88 ? -1.146 -10.828 10.998 1.00 98.19 88 TRP A O 1
ATOM 735 N N . ALA A 1 89 ? -1.428 -10.530 8.797 1.00 97.25 89 ALA A N 1
ATOM 736 C CA . ALA A 1 89 ? -2.778 -9.979 8.930 1.00 97.25 89 ALA A CA 1
ATOM 737 C C . ALA A 1 89 ? -3.760 -10.996 9.544 1.00 97.25 89 ALA A C 1
ATOM 739 O O . ALA A 1 89 ? -4.576 -10.655 10.404 1.00 97.25 89 ALA A O 1
ATOM 740 N N . ALA A 1 90 ? -3.641 -12.278 9.183 1.00 96.94 90 ALA A N 1
ATOM 741 C CA . ALA A 1 90 ? -4.437 -13.333 9.809 1.00 96.94 90 ALA A CA 1
ATOM 742 C C . ALA A 1 90 ? -4.128 -13.500 11.314 1.00 96.94 90 ALA A C 1
ATOM 744 O O . ALA A 1 90 ? -5.019 -13.847 12.097 1.00 96.94 90 ALA A O 1
ATOM 745 N N . ASN A 1 91 ? -2.885 -13.259 11.741 1.00 98.19 91 ASN A N 1
ATOM 746 C CA . ASN A 1 91 ? -2.508 -13.253 13.156 1.00 98.19 91 ASN A CA 1
ATOM 747 C C . ASN A 1 91 ? -3.009 -11.995 13.872 1.00 98.19 91 ASN A C 1
ATOM 749 O O . ASN A 1 91 ? -3.516 -12.108 14.989 1.00 98.19 91 ASN A O 1
ATOM 753 N N . ASP A 1 92 ? -2.957 -10.839 13.216 1.00 98.56 92 ASP A N 1
ATOM 754 C CA . ASP A 1 92 ? -3.479 -9.574 13.732 1.00 98.56 92 ASP A CA 1
ATOM 755 C C . ASP A 1 92 ? -4.976 -9.660 14.018 1.00 98.56 92 ASP A C 1
ATOM 757 O O . ASP A 1 92 ? -5.417 -9.322 15.113 1.00 98.56 92 ASP A O 1
ATOM 761 N N . LEU A 1 93 ? -5.769 -10.205 13.092 1.00 97.75 93 LEU A N 1
ATOM 762 C CA . LEU A 1 93 ? -7.209 -10.385 13.299 1.00 97.75 93 LEU A CA 1
ATOM 763 C C . LEU A 1 93 ? -7.507 -11.303 14.492 1.00 97.75 93 LEU A C 1
ATOM 765 O O . LEU A 1 93 ? -8.382 -11.000 15.307 1.00 97.75 93 LEU A O 1
ATOM 769 N N . LYS A 1 94 ? -6.752 -12.399 14.656 1.00 97.62 94 LYS A N 1
ATOM 770 C CA . LYS A 1 94 ? -6.860 -13.257 15.850 1.00 97.62 94 LYS A CA 1
ATOM 771 C C . LYS A 1 94 ? -6.489 -12.480 17.110 1.00 97.62 94 LYS A C 1
ATOM 773 O O . LYS A 1 94 ? -7.197 -12.567 18.113 1.00 97.62 94 LYS A O 1
ATOM 778 N N . ARG A 1 95 ? -5.409 -11.697 17.071 1.00 98.19 95 ARG A N 1
ATOM 779 C CA . ARG A 1 95 ? -4.959 -10.882 18.200 1.00 98.19 95 ARG A CA 1
ATOM 780 C C . ARG A 1 95 ? -6.016 -9.853 18.593 1.00 98.19 95 ARG A C 1
ATOM 782 O O . ARG A 1 95 ? -6.397 -9.800 19.760 1.00 98.19 95 ARG A O 1
ATOM 789 N N . GLN A 1 96 ? -6.570 -9.124 17.636 1.00 97.94 96 GLN A N 1
ATOM 790 C CA . GLN A 1 96 ? -7.646 -8.158 17.851 1.00 97.94 96 GLN A CA 1
ATOM 791 C C . GLN A 1 96 ? -8.893 -8.814 18.459 1.00 97.94 96 GLN A C 1
ATOM 793 O O . GLN A 1 96 ? -9.488 -8.261 19.384 1.00 97.94 96 GLN A O 1
ATOM 798 N N . GLN A 1 97 ? -9.256 -10.029 18.031 1.00 96.88 97 GLN A N 1
ATOM 799 C CA . GLN A 1 97 ? -10.329 -10.803 18.669 1.00 96.88 97 GLN A CA 1
ATOM 800 C C . GLN A 1 97 ? -10.007 -11.151 20.128 1.00 96.88 97 GLN A C 1
ATOM 802 O O . GLN A 1 97 ? -10.872 -10.995 20.988 1.00 96.88 97 GLN A O 1
ATOM 807 N N . THR A 1 98 ? -8.773 -11.566 20.443 1.00 97.62 98 THR A N 1
ATOM 808 C CA . THR A 1 98 ? -8.368 -11.828 21.843 1.00 97.62 98 THR A CA 1
ATOM 809 C C . THR A 1 98 ? -8.362 -10.571 22.712 1.00 97.62 98 THR A C 1
ATOM 811 O O . THR A 1 98 ? -8.556 -10.667 23.921 1.00 97.62 98 THR A O 1
ATOM 814 N N . LEU A 1 99 ? -8.176 -9.400 22.101 1.00 97.38 99 LEU A N 1
ATOM 815 C CA . LEU A 1 99 ? -8.241 -8.097 22.763 1.00 97.38 99 LEU A CA 1
ATOM 816 C C . LEU A 1 99 ? -9.679 -7.581 22.930 1.00 97.38 99 LEU A C 1
ATOM 818 O O . LEU A 1 99 ? -9.886 -6.593 23.628 1.00 97.38 99 LEU A O 1
ATOM 822 N N . GLY A 1 100 ? -10.668 -8.260 22.339 1.00 96.00 100 GLY A N 1
ATOM 823 C CA . GLY A 1 100 ? -12.087 -7.971 22.536 1.00 96.00 100 GLY A CA 1
ATOM 824 C C . GLY A 1 100 ? -12.855 -7.531 21.292 1.00 96.00 100 GLY A C 1
ATOM 825 O O . GLY A 1 100 ? -14.040 -7.238 21.435 1.00 96.00 100 GLY A O 1
ATOM 826 N N . SER A 1 101 ? -12.241 -7.520 20.098 1.00 95.25 101 SER A N 1
ATOM 827 C CA . SER A 1 101 ? -12.954 -7.213 18.846 1.00 95.25 101 SER A CA 1
ATOM 828 C C . SER A 1 101 ? -14.144 -8.153 18.658 1.00 95.25 101 SER A C 1
ATOM 830 O O . SER A 1 101 ? -13.996 -9.386 18.587 1.00 95.25 101 SER A O 1
ATOM 832 N N . LYS A 1 102 ? -15.339 -7.569 18.545 1.00 92.44 102 LYS A N 1
ATOM 833 C CA . LYS A 1 102 ? -16.575 -8.314 18.267 1.00 92.44 102 LYS A CA 1
ATOM 834 C C . LYS A 1 102 ? -16.892 -8.402 16.782 1.00 92.44 102 LYS A C 1
ATOM 836 O O . LYS A 1 102 ? -17.857 -9.072 16.423 1.00 92.44 102 LYS A O 1
ATOM 841 N N . ALA A 1 103 ? -16.081 -7.785 15.927 1.00 87.88 103 ALA A N 1
ATOM 842 C CA . ALA A 1 103 ? -16.307 -7.786 14.495 1.00 87.88 103 ALA A CA 1
ATOM 843 C C . ALA A 1 103 ? -16.311 -9.225 13.936 1.00 87.88 103 ALA A C 1
ATOM 845 O O . ALA A 1 103 ? -15.468 -10.071 14.270 1.00 87.88 103 ALA A O 1
ATOM 846 N N . ARG A 1 104 ? -17.318 -9.524 13.115 1.00 84.56 104 ARG A N 1
ATOM 847 C CA . ARG A 1 104 ? -17.541 -10.812 12.443 1.00 84.56 104 ARG A CA 1
ATOM 848 C C . ARG A 1 104 ? -18.039 -10.528 11.033 1.00 84.56 104 ARG A C 1
ATOM 850 O O . ARG A 1 104 ? -18.730 -9.538 10.833 1.00 84.56 104 ARG A O 1
ATOM 857 N N . ASN A 1 105 ? -17.721 -11.410 10.085 1.00 87.19 105 ASN A N 1
ATOM 858 C CA . ASN A 1 105 ? -18.168 -11.301 8.689 1.00 87.19 105 ASN A CA 1
ATOM 859 C C . ASN A 1 105 ? -17.881 -9.923 8.064 1.00 87.19 105 ASN A C 1
ATOM 861 O O . ASN A 1 105 ? -18.717 -9.380 7.346 1.00 87.19 105 ASN A O 1
ATOM 865 N N . ILE A 1 106 ? -16.712 -9.354 8.371 1.00 91.94 106 ILE A N 1
ATOM 866 C CA . ILE A 1 106 ? -16.282 -8.060 7.843 1.00 91.94 106 ILE A CA 1
ATOM 867 C C . ILE A 1 106 ? -16.210 -8.168 6.312 1.00 91.94 106 ILE A C 1
ATOM 869 O O . ILE A 1 106 ? -15.504 -9.051 5.813 1.00 91.94 106 ILE A O 1
ATOM 873 N N . PRO A 1 107 ? -16.935 -7.323 5.561 1.00 91.75 107 PRO A N 1
ATOM 874 C CA . PRO A 1 107 ? -16.910 -7.380 4.110 1.00 91.75 107 PRO A CA 1
ATOM 875 C C . PRO A 1 107 ? -15.577 -6.858 3.567 1.00 91.75 107 PRO A C 1
ATOM 877 O O . PRO A 1 107 ? -14.954 -5.959 4.137 1.00 91.75 107 PRO A O 1
ATOM 880 N N . ILE A 1 108 ? -15.179 -7.392 2.412 1.00 97.12 108 ILE A N 1
ATOM 881 C CA . ILE A 1 108 ? -14.197 -6.715 1.566 1.00 97.12 108 ILE A CA 1
ATOM 882 C C . ILE A 1 108 ? -14.892 -5.509 0.944 1.00 97.12 108 ILE A C 1
ATOM 884 O O . ILE A 1 108 ? -15.954 -5.649 0.334 1.00 97.12 108 ILE A O 1
ATOM 888 N N . LEU A 1 109 ? -14.307 -4.332 1.127 1.00 97.56 109 LEU A N 1
ATOM 889 C CA . LEU A 1 109 ? -14.870 -3.085 0.636 1.00 97.56 109 LEU A CA 1
ATOM 890 C C . LEU A 1 109 ? -14.680 -2.980 -0.885 1.00 97.56 109 LEU A C 1
ATOM 892 O O . LEU A 1 109 ? -13.606 -3.333 -1.383 1.00 97.56 109 LEU A O 1
ATOM 896 N N . PRO A 1 110 ? -15.671 -2.458 -1.632 1.00 98.38 110 PRO A N 1
ATOM 897 C CA . PRO A 1 110 ? -15.529 -2.230 -3.069 1.00 98.38 110 PRO A CA 1
ATOM 898 C C . PRO A 1 110 ? -14.297 -1.390 -3.425 1.00 98.38 110 PRO A C 1
ATOM 900 O O . PRO A 1 110 ? -13.573 -1.739 -4.348 1.00 98.38 110 PRO A O 1
ATOM 903 N N . SER A 1 111 ? -13.985 -0.358 -2.639 1.00 98.50 111 SER A N 1
ATOM 904 C CA . SER A 1 111 ? -12.797 0.489 -2.819 1.00 98.50 111 SER A CA 1
ATOM 905 C C . SER A 1 111 ? -11.467 -0.252 -2.654 1.00 98.50 111 SER A C 1
ATOM 907 O O . SER A 1 111 ? -10.492 0.071 -3.332 1.00 98.50 111 SER A O 1
ATOM 909 N N . MET A 1 112 ? -11.410 -1.283 -1.804 1.00 98.62 112 MET A N 1
ATOM 910 C CA . MET A 1 112 ? -10.242 -2.165 -1.739 1.00 98.62 112 MET A CA 1
ATOM 911 C C . MET A 1 112 ? -10.128 -3.011 -3.014 1.00 98.62 112 MET A C 1
ATOM 913 O O . MET A 1 112 ? -9.038 -3.152 -3.569 1.00 98.62 112 MET A O 1
ATOM 917 N N . GLN A 1 113 ? -11.249 -3.533 -3.519 1.00 98.62 113 GLN A N 1
ATOM 918 C CA . GLN A 1 113 ? -11.254 -4.261 -4.788 1.00 98.62 113 GLN A CA 1
ATOM 919 C C . GLN A 1 113 ? -10.828 -3.358 -5.957 1.00 98.62 113 GLN A C 1
ATOM 921 O O . GLN A 1 113 ? -10.027 -3.783 -6.780 1.00 98.62 113 GLN A O 1
ATOM 926 N N . GLU A 1 114 ? -11.255 -2.094 -5.986 1.00 98.69 114 GLU A N 1
ATOM 927 C CA . GLU A 1 114 ? -10.830 -1.122 -7.003 1.00 98.69 114 GLU A CA 1
ATOM 928 C C . GLU A 1 114 ? -9.315 -0.862 -6.996 1.00 98.69 114 GLU A C 1
ATOM 930 O O . GLU A 1 114 ? -8.725 -0.640 -8.057 1.00 98.69 114 GLU A O 1
ATOM 935 N N . LEU A 1 115 ? -8.666 -0.880 -5.825 1.00 98.88 115 LEU A N 1
ATOM 936 C CA . LEU A 1 115 ? -7.207 -0.782 -5.723 1.00 98.88 115 LEU A CA 1
ATOM 937 C C . LEU A 1 115 ? -6.515 -2.038 -6.273 1.00 98.88 115 LEU A C 1
ATOM 939 O O . LEU A 1 115 ? -5.523 -1.928 -6.994 1.00 98.88 115 LEU A O 1
ATOM 943 N N . ILE A 1 116 ? -7.050 -3.220 -5.968 1.00 98.81 116 ILE A N 1
ATOM 944 C CA . ILE A 1 116 ? -6.543 -4.502 -6.479 1.00 98.81 116 ILE A CA 1
ATOM 945 C C . ILE A 1 116 ? -6.672 -4.561 -8.007 1.00 98.81 116 ILE A C 1
ATOM 947 O O . ILE A 1 116 ? -5.696 -4.844 -8.704 1.00 98.81 116 ILE A O 1
ATOM 951 N N . ASP A 1 117 ? -7.843 -4.219 -8.537 1.00 98.81 117 ASP A N 1
ATOM 952 C CA . ASP A 1 117 ? -8.109 -4.226 -9.976 1.00 98.81 117 ASP A CA 1
ATOM 953 C C . ASP A 1 117 ? -7.208 -3.218 -10.700 1.00 98.81 117 ASP A C 1
ATOM 955 O O . ASP A 1 117 ? -6.586 -3.547 -11.710 1.00 98.81 117 ASP A O 1
ATOM 959 N N . PHE A 1 118 ? -7.033 -2.022 -10.129 1.00 98.88 118 PHE A N 1
ATOM 960 C CA . PHE A 1 118 ? -6.114 -1.014 -10.658 1.00 98.88 118 PHE A CA 1
ATOM 961 C C . PHE A 1 118 ? -4.668 -1.508 -10.754 1.00 98.88 118 PHE A C 1
ATOM 963 O O . PHE A 1 118 ? -3.980 -1.201 -11.732 1.00 98.88 118 PHE A O 1
ATOM 970 N N . ASN A 1 119 ? -4.189 -2.272 -9.771 1.00 98.88 119 ASN A N 1
ATOM 971 C CA . ASN A 1 119 ? -2.845 -2.841 -9.826 1.00 98.88 119 ASN A CA 1
ATOM 972 C C . ASN A 1 119 ? -2.721 -3.838 -10.983 1.00 98.88 119 ASN A C 1
ATOM 974 O O . ASN A 1 119 ? -1.765 -3.762 -11.755 1.00 98.88 119 ASN A O 1
ATOM 978 N N . SER A 1 120 ? -3.718 -4.708 -11.162 1.00 98.88 120 SER A N 1
ATOM 979 C CA . SER A 1 120 ? -3.770 -5.641 -12.294 1.00 98.88 120 SER A CA 1
ATOM 980 C C . SER A 1 120 ? -3.791 -4.914 -13.646 1.00 98.88 120 SER A C 1
ATOM 982 O O . SER A 1 120 ? -3.015 -5.250 -14.541 1.00 98.88 120 SER A O 1
ATOM 984 N N . GLU A 1 121 ? -4.623 -3.879 -13.789 1.00 98.81 121 GLU A N 1
ATOM 985 C CA . GLU A 1 121 ? -4.691 -3.040 -14.994 1.00 98.81 121 GLU A CA 1
ATOM 986 C C . GLU A 1 121 ? -3.364 -2.328 -15.282 1.00 98.81 121 GLU A C 1
ATOM 988 O O . GLU A 1 121 ? -2.903 -2.296 -16.426 1.00 98.81 121 GLU A O 1
ATOM 993 N N . THR A 1 122 ? -2.729 -1.785 -14.240 1.00 98.88 122 THR A N 1
ATOM 994 C CA . THR A 1 122 ? -1.430 -1.111 -14.340 1.00 98.88 122 THR A CA 1
ATOM 995 C C . THR A 1 122 ? -0.375 -2.071 -14.872 1.00 98.88 122 THR A C 1
ATOM 997 O O . THR A 1 122 ? 0.335 -1.732 -15.817 1.00 98.88 122 THR A O 1
ATOM 1000 N N . ILE A 1 123 ? -0.318 -3.288 -14.323 1.00 98.88 123 ILE A N 1
ATOM 1001 C CA . ILE A 1 123 ? 0.630 -4.322 -14.744 1.00 98.88 123 ILE A CA 1
ATOM 1002 C C . ILE A 1 123 ? 0.410 -4.717 -16.204 1.00 98.88 123 ILE A C 1
ATOM 1004 O O . ILE A 1 123 ? 1.372 -4.771 -16.968 1.00 98.88 123 ILE A O 1
ATOM 1008 N N . LEU A 1 124 ? -0.841 -4.981 -16.593 1.00 98.75 124 LEU A N 1
ATOM 1009 C CA . LEU A 1 124 ? -1.192 -5.379 -17.959 1.00 98.75 124 LEU A CA 1
ATOM 1010 C C . LEU A 1 124 ? -0.845 -4.295 -18.986 1.00 98.75 124 LEU A C 1
ATOM 1012 O O . LEU A 1 124 ? -0.445 -4.618 -20.104 1.00 98.75 124 LEU A O 1
ATOM 1016 N N . SER A 1 125 ? -0.995 -3.021 -18.614 1.00 98.25 125 SER A N 1
ATOM 1017 C CA . SER A 1 125 ? -0.650 -1.892 -19.479 1.00 98.25 125 SER A CA 1
ATOM 1018 C C . SER A 1 125 ? 0.863 -1.695 -19.592 1.00 98.25 125 SER A C 1
ATOM 1020 O O . SER A 1 125 ? 1.390 -1.601 -20.699 1.00 98.25 125 SER A O 1
ATOM 1022 N N . ASP A 1 126 ? 1.563 -1.592 -18.462 1.00 98.50 126 ASP A N 1
ATOM 1023 C CA . ASP A 1 126 ? 3.022 -1.502 -18.398 1.00 98.50 126 ASP A CA 1
ATOM 1024 C C . ASP A 1 126 ? 3.504 -2.031 -17.034 1.00 98.50 126 ASP A C 1
ATOM 1026 O O . ASP A 1 126 ? 3.358 -1.341 -16.018 1.00 98.50 126 ASP A O 1
ATOM 1030 N N . PRO A 1 127 ? 4.145 -3.215 -16.981 1.00 98.56 127 PRO A N 1
ATOM 1031 C CA . PRO A 1 127 ? 4.595 -3.797 -15.721 1.00 98.56 127 PRO A CA 1
ATOM 1032 C C . PRO A 1 127 ? 5.644 -2.926 -15.016 1.00 98.56 127 PRO A C 1
ATOM 1034 O O . PRO A 1 127 ? 5.791 -3.012 -13.802 1.00 98.56 127 PRO A O 1
ATOM 1037 N N . GLY A 1 128 ? 6.339 -2.035 -15.732 1.00 98.44 128 GLY A N 1
ATOM 1038 C CA . GLY A 1 128 ? 7.258 -1.069 -15.135 1.00 98.44 128 GLY A CA 1
ATOM 1039 C C . GLY A 1 128 ? 6.545 -0.054 -14.242 1.00 98.44 128 GLY A C 1
ATOM 1040 O O . GLY A 1 128 ? 7.098 0.334 -13.220 1.00 98.44 128 GLY A O 1
ATOM 1041 N N . CYS A 1 129 ? 5.303 0.333 -14.553 1.00 98.62 129 CYS A N 1
ATOM 1042 C CA . CYS A 1 129 ? 4.526 1.250 -13.712 1.00 98.62 129 CYS A CA 1
ATOM 1043 C C . CYS A 1 129 ? 4.155 0.631 -12.357 1.00 98.62 129 CYS A C 1
ATOM 1045 O O . CYS A 1 129 ? 4.023 1.357 -11.375 1.00 98.62 129 CYS A O 1
ATOM 1047 N N . TYR A 1 130 ? 4.068 -0.700 -12.262 1.00 98.75 130 TYR A N 1
ATOM 1048 C CA . TYR A 1 130 ? 3.795 -1.384 -10.995 1.00 98.75 130 TYR A CA 1
ATOM 1049 C C . TYR A 1 130 ? 4.896 -1.159 -9.943 1.00 98.75 130 TYR A C 1
ATOM 1051 O O . TYR A 1 130 ? 4.604 -1.133 -8.749 1.00 98.75 130 TYR A O 1
ATOM 1059 N N . LEU A 1 131 ? 6.135 -0.872 -10.371 1.00 98.56 131 LEU A N 1
ATOM 1060 C CA . LEU A 1 131 ? 7.225 -0.437 -9.487 1.00 98.56 131 LEU A CA 1
ATOM 1061 C C . LEU A 1 131 ? 6.827 0.790 -8.648 1.00 98.56 131 LEU A C 1
ATOM 1063 O O . LEU A 1 131 ? 7.151 0.870 -7.468 1.00 98.56 131 LEU A O 1
ATOM 1067 N N . ALA A 1 132 ? 6.082 1.733 -9.230 1.00 98.25 132 ALA A N 1
ATOM 1068 C CA . ALA A 1 132 ? 5.649 2.937 -8.527 1.00 98.25 132 ALA A CA 1
ATOM 1069 C C . ALA A 1 132 ? 4.620 2.643 -7.426 1.00 98.25 132 ALA A C 1
ATOM 1071 O O . ALA A 1 132 ? 4.639 3.295 -6.383 1.00 98.25 132 ALA A O 1
ATOM 1072 N N . TYR A 1 133 ? 3.740 1.660 -7.644 1.00 98.69 133 TYR A N 1
ATOM 1073 C CA . TYR A 1 133 ? 2.809 1.195 -6.616 1.00 98.69 133 TYR A CA 1
ATOM 1074 C C . TYR A 1 133 ? 3.548 0.487 -5.475 1.00 98.69 133 TYR A C 1
ATOM 1076 O O . TYR A 1 133 ? 3.288 0.803 -4.316 1.00 98.69 133 TYR A O 1
ATOM 1084 N N . ILE A 1 134 ? 4.492 -0.410 -5.795 1.00 98.56 134 ILE A N 1
ATOM 1085 C CA . ILE A 1 134 ? 5.336 -1.080 -4.790 1.00 98.56 134 ILE A CA 1
ATOM 1086 C C . ILE A 1 134 ? 6.030 -0.022 -3.927 1.00 98.56 134 ILE A C 1
ATOM 1088 O O . ILE A 1 134 ? 5.889 -0.032 -2.708 1.00 98.56 134 ILE A O 1
ATOM 1092 N N . PHE A 1 135 ? 6.659 0.971 -4.561 1.00 98.38 135 PHE A N 1
ATOM 1093 C CA . PHE A 1 135 ? 7.311 2.062 -3.844 1.00 98.38 135 PHE A CA 1
ATOM 1094 C C . PHE A 1 135 ? 6.349 2.872 -2.964 1.00 98.38 135 PHE A C 1
ATOM 1096 O O . PHE A 1 135 ? 6.701 3.218 -1.839 1.00 98.38 135 PHE A O 1
ATOM 1103 N N . LEU A 1 136 ? 5.138 3.185 -3.442 1.00 98.50 136 LEU A N 1
ATOM 1104 C CA . LEU A 1 136 ? 4.120 3.856 -2.626 1.00 98.50 136 LEU A CA 1
ATOM 1105 C C . LEU A 1 136 ? 3.776 3.034 -1.376 1.00 98.50 136 LEU A C 1
ATOM 1107 O O . LEU A 1 136 ? 3.747 3.599 -0.283 1.00 98.50 136 LEU A O 1
ATOM 1111 N N . ALA A 1 137 ? 3.516 1.735 -1.538 1.00 98.31 137 ALA A N 1
ATOM 1112 C CA . ALA A 1 137 ? 3.126 0.846 -0.448 1.00 98.31 137 ALA A CA 1
ATOM 1113 C C . ALA A 1 137 ? 4.245 0.695 0.594 1.00 98.31 137 ALA A C 1
ATOM 1115 O O . ALA A 1 137 ? 4.011 0.940 1.779 1.00 98.31 137 ALA A O 1
ATOM 1116 N N . GLU A 1 138 ? 5.466 0.386 0.157 1.00 98.25 138 GLU A N 1
ATOM 1117 C CA . GLU A 1 138 ? 6.634 0.229 1.029 1.00 98.25 138 GLU A CA 1
ATOM 1118 C C . GLU A 1 138 ? 6.982 1.554 1.725 1.00 98.25 138 GLU A C 1
ATOM 1120 O O . GLU A 1 138 ? 7.103 1.630 2.950 1.00 98.25 138 GLU A O 1
ATOM 1125 N N . TYR A 1 139 ? 7.081 2.652 0.966 1.00 98.25 139 TYR A N 1
ATOM 1126 C CA . TYR A 1 139 ? 7.545 3.923 1.517 1.00 98.25 139 TYR A CA 1
ATOM 1127 C C . TYR A 1 139 ? 6.535 4.566 2.462 1.00 98.25 139 TYR A C 1
ATOM 1129 O O . TYR A 1 139 ? 6.927 5.095 3.506 1.00 98.25 139 TYR A O 1
ATOM 1137 N N . MET A 1 140 ? 5.236 4.477 2.159 1.00 97.38 140 MET A N 1
ATOM 1138 C CA . MET A 1 140 ? 4.203 4.912 3.098 1.00 97.38 140 MET A CA 1
ATOM 1139 C C . MET A 1 140 ? 4.240 4.086 4.387 1.00 97.38 140 MET A C 1
ATOM 1141 O O . MET A 1 140 ? 4.133 4.658 5.475 1.00 97.38 140 MET A O 1
ATOM 1145 N N . THR A 1 141 ? 4.403 2.766 4.271 1.00 98.12 141 THR A N 1
ATOM 1146 C CA . THR A 1 141 ? 4.451 1.854 5.417 1.00 98.12 141 THR A CA 1
ATOM 1147 C C . THR A 1 141 ? 5.644 2.160 6.317 1.00 98.12 141 THR A C 1
ATOM 1149 O O . THR A 1 141 ? 5.448 2.371 7.516 1.00 98.12 141 THR A O 1
ATOM 1152 N N . VAL A 1 142 ? 6.848 2.293 5.754 1.00 98.50 142 VAL A N 1
ATOM 1153 C CA . VAL A 1 142 ? 8.068 2.644 6.503 1.00 98.50 142 VAL A CA 1
ATOM 1154 C C . VAL A 1 142 ? 7.941 4.012 7.178 1.00 98.50 142 VAL A C 1
ATOM 1156 O O . VAL A 1 142 ? 8.316 4.169 8.340 1.00 98.50 142 VAL A O 1
ATOM 1159 N N . LEU A 1 143 ? 7.399 5.012 6.476 1.00 97.94 143 LEU A N 1
ATOM 1160 C CA . LEU A 1 143 ? 7.331 6.382 6.986 1.00 97.94 143 LEU A CA 1
ATOM 1161 C C . LEU A 1 143 ? 6.242 6.573 8.054 1.00 97.94 143 LEU A C 1
ATOM 1163 O O . LEU A 1 143 ? 6.439 7.322 9.009 1.00 97.94 143 LEU A O 1
ATOM 1167 N N . GLY A 1 144 ? 5.074 5.951 7.877 1.00 97.50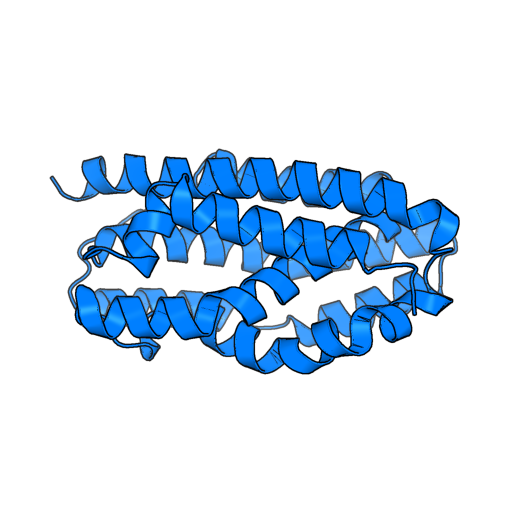 144 GLY A N 1
ATOM 1168 C CA . GLY A 1 144 ? 3.890 6.213 8.699 1.00 97.50 144 GLY A CA 1
ATOM 1169 C C . GLY A 1 144 ? 3.683 5.248 9.865 1.00 97.50 144 GLY A C 1
ATOM 1170 O O . GLY A 1 144 ? 3.186 5.660 10.916 1.00 97.50 144 GLY A O 1
ATOM 1171 N N . THR A 1 145 ? 4.042 3.974 9.700 1.00 98.31 145 THR A N 1
ATOM 1172 C CA . THR A 1 145 ? 3.648 2.913 10.640 1.00 98.31 145 THR A CA 1
ATOM 1173 C C . THR A 1 145 ? 4.227 3.067 12.046 1.00 98.31 145 THR A C 1
ATOM 1175 O O . THR A 1 145 ? 3.459 2.897 12.994 1.00 98.31 145 THR A O 1
ATOM 1178 N N . PRO A 1 146 ? 5.517 3.412 12.250 1.00 98.31 146 PRO A N 1
ATOM 1179 C CA . PRO A 1 146 ? 6.068 3.512 13.604 1.00 98.31 146 PRO A CA 1
ATOM 1180 C C . PRO A 1 146 ? 5.293 4.498 14.494 1.00 98.31 146 PRO A C 1
ATOM 1182 O O . PRO A 1 146 ? 4.933 4.177 15.629 1.00 98.31 146 PRO A O 1
ATOM 1185 N N . ASP A 1 147 ? 4.965 5.670 13.946 1.00 98.00 147 ASP A N 1
ATOM 1186 C CA . ASP A 1 147 ? 4.162 6.687 14.627 1.00 98.00 147 ASP A CA 1
ATOM 1187 C C . ASP A 1 147 ? 2.710 6.227 14.822 1.00 98.00 147 ASP A C 1
ATOM 1189 O O . ASP A 1 147 ? 2.138 6.438 15.890 1.00 98.00 147 ASP A O 1
ATOM 1193 N N . MET A 1 148 ? 2.119 5.561 13.823 1.00 98.44 148 MET A N 1
ATOM 1194 C CA . MET A 1 148 ? 0.760 5.018 13.912 1.00 98.44 148 MET A CA 1
ATOM 1195 C C . MET A 1 148 ? 0.626 3.996 15.051 1.00 98.44 148 MET A C 1
ATOM 1197 O O . MET A 1 148 ? -0.288 4.099 15.868 1.00 98.44 148 MET A O 1
ATOM 1201 N N . LEU A 1 149 ? 1.545 3.029 15.144 1.00 98.56 149 LEU A N 1
ATOM 1202 C CA . LEU A 1 149 ? 1.528 1.998 16.189 1.00 98.56 149 LEU A CA 1
ATOM 1203 C C . LEU A 1 149 ? 1.692 2.610 17.583 1.00 98.56 149 LEU A C 1
ATOM 1205 O O . LEU A 1 149 ? 1.011 2.204 18.529 1.00 98.56 149 LEU A O 1
ATOM 1209 N N . LYS A 1 150 ? 2.554 3.626 17.709 1.00 98.50 150 LYS A N 1
ATOM 1210 C CA . LYS A 1 150 ? 2.701 4.389 18.9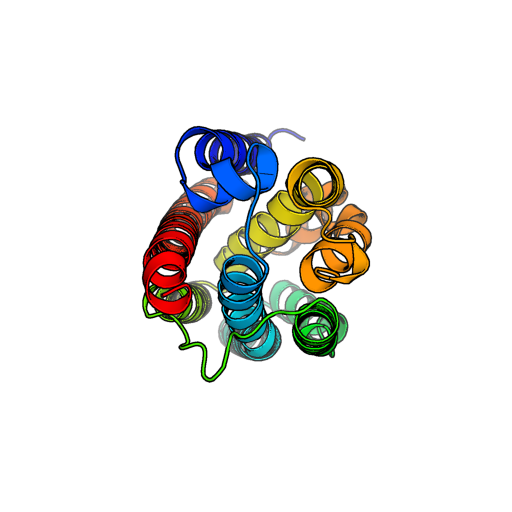50 1.00 98.50 150 LYS A CA 1
ATOM 1211 C C . LYS A 1 150 ? 1.396 5.098 19.327 1.00 98.50 150 LYS A C 1
ATOM 1213 O O . LYS A 1 150 ? 0.945 4.960 20.464 1.00 98.50 150 LYS A O 1
ATOM 1218 N N . SER A 1 151 ? 0.759 5.791 18.384 1.00 98.38 151 SER A N 1
ATOM 1219 C CA . SER A 1 151 ? -0.521 6.472 18.613 1.00 98.38 151 SER A CA 1
ATOM 1220 C C . SER A 1 151 ? -1.640 5.507 19.008 1.00 98.38 151 SER A C 1
ATOM 1222 O O . SER A 1 151 ? -2.377 5.787 19.953 1.00 98.38 151 SER A O 1
ATOM 1224 N N . LEU A 1 152 ? -1.748 4.343 18.361 1.00 98.19 152 LEU A N 1
ATOM 1225 C CA . LEU A 1 152 ? -2.720 3.303 18.724 1.00 98.19 152 LEU A CA 1
ATOM 1226 C C . LEU A 1 152 ? -2.526 2.808 20.164 1.00 98.19 152 LEU A C 1
ATOM 1228 O O . LEU A 1 152 ? -3.496 2.654 20.917 1.00 98.19 152 LEU A O 1
ATOM 1232 N N . GLN A 1 153 ? -1.274 2.621 20.581 1.00 98.31 153 GLN A N 1
ATOM 1233 C CA . GLN A 1 153 ? -0.950 2.225 21.947 1.00 98.31 153 GLN A CA 1
ATOM 1234 C C . GLN A 1 153 ? -1.287 3.324 22.964 1.00 98.31 153 GLN A C 1
ATOM 1236 O O . GLN A 1 153 ? -1.831 3.032 24.036 1.00 98.31 153 GLN A O 1
ATOM 1241 N N . GLU A 1 154 ? -0.973 4.581 22.657 1.00 98.31 154 GLU A N 1
ATOM 12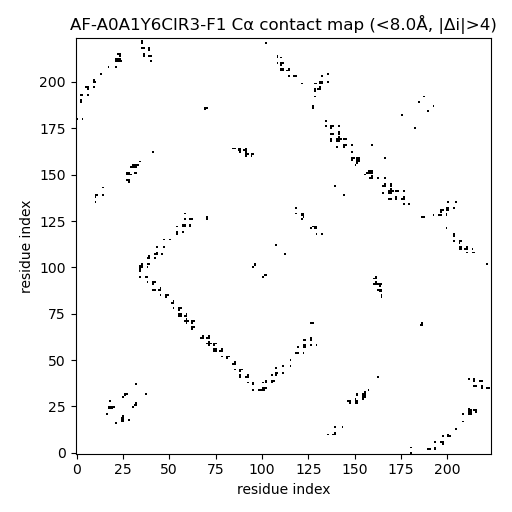42 C CA . GLU A 1 154 ? -1.176 5.713 23.564 1.00 98.31 154 GLU A CA 1
ATOM 1243 C C . GLU A 1 154 ? -2.662 6.084 23.698 1.00 98.31 154 GLU A C 1
ATOM 1245 O O . GLU A 1 154 ? -3.162 6.188 24.828 1.00 98.31 154 GLU A O 1
ATOM 1250 N N . ASN A 1 155 ? -3.374 6.196 22.574 1.00 97.81 155 ASN A N 1
ATOM 1251 C CA . ASN A 1 155 ? -4.743 6.716 22.498 1.00 97.81 155 ASN A CA 1
ATOM 1252 C C . ASN A 1 155 ? -5.812 5.633 22.680 1.00 97.81 155 ASN A C 1
ATOM 1254 O O . ASN A 1 155 ? -6.820 5.878 23.342 1.00 97.81 155 ASN A O 1
ATOM 12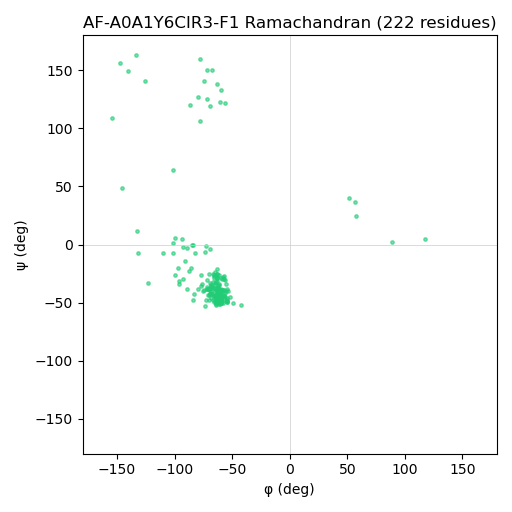58 N N . SER A 1 156 ? -5.587 4.436 22.133 1.00 97.38 156 SER A N 1
ATOM 1259 C CA . SER A 1 156 ? -6.591 3.358 22.082 1.00 97.38 156 SER A CA 1
ATOM 1260 C C . SER A 1 156 ? -6.262 2.179 22.996 1.00 97.38 156 SER A C 1
ATOM 1262 O O . SER A 1 156 ? -7.070 1.267 23.141 1.00 97.38 156 SER A O 1
ATOM 1264 N N . LYS A 1 157 ? -5.071 2.177 23.612 1.00 97.94 157 LYS A N 1
ATOM 1265 C CA . LYS A 1 157 ? -4.531 1.042 24.385 1.00 97.94 157 LYS A CA 1
ATOM 1266 C C . LYS A 1 157 ? -4.428 -0.250 23.567 1.00 97.94 157 LYS A C 1
ATOM 1268 O O . LYS A 1 157 ? -4.396 -1.336 24.141 1.00 97.94 157 LYS A O 1
ATOM 1273 N N . ILE A 1 158 ? -4.336 -0.124 22.243 1.00 98.12 158 ILE A N 1
ATOM 1274 C CA . ILE A 1 158 ? -4.145 -1.250 21.335 1.00 98.12 158 ILE A CA 1
ATOM 1275 C C . ILE A 1 158 ? -2.637 -1.515 21.226 1.00 98.12 158 ILE A C 1
ATOM 1277 O O . ILE A 1 158 ? -1.902 -0.611 20.827 1.00 98.12 158 ILE A O 1
ATOM 1281 N N . PRO A 1 159 ? -2.151 -2.710 21.599 1.00 98.06 159 PRO A N 1
ATOM 1282 C CA . PRO A 1 159 ? -0.732 -3.028 21.523 1.00 98.06 159 PRO A CA 1
ATOM 1283 C C . PRO A 1 159 ? -0.235 -3.115 20.069 1.00 98.06 159 PRO A C 1
ATOM 1285 O O . PRO A 1 159 ? -0.997 -3.532 19.196 1.00 98.06 159 PRO A O 1
ATOM 1288 N N . PRO A 1 160 ? 1.047 -2.799 19.795 1.00 97.31 160 PRO A N 1
ATOM 1289 C CA . PRO A 1 160 ? 1.622 -2.905 18.449 1.00 97.31 160 PRO A CA 1
ATOM 1290 C C . PRO A 1 160 ? 1.523 -4.309 17.830 1.00 97.31 160 PRO A C 1
ATOM 1292 O O . PRO A 1 160 ? 1.438 -4.441 16.614 1.00 97.31 160 PRO A O 1
ATOM 1295 N N . ASP A 1 161 ? 1.475 -5.356 18.663 1.00 97.56 161 ASP A N 1
ATOM 1296 C CA . ASP A 1 161 ? 1.310 -6.749 18.223 1.00 97.56 161 ASP A CA 1
ATOM 1297 C C . ASP A 1 161 ? -0.085 -7.065 17.648 1.00 97.56 161 ASP A C 1
ATOM 1299 O O . ASP A 1 161 ? -0.313 -8.176 17.177 1.00 97.56 161 ASP A O 1
ATOM 1303 N N . ALA A 1 162 ? -1.017 -6.107 17.676 1.00 98.00 162 ALA A N 1
ATOM 1304 C CA . ALA A 1 162 ? -2.332 -6.214 17.054 1.00 98.00 162 ALA A CA 1
ATOM 1305 C C . ALA A 1 162 ? -2.363 -5.742 15.589 1.00 98.00 162 ALA A C 1
ATOM 1307 O O . ALA A 1 162 ? -3.430 -5.804 14.976 1.00 98.00 162 ALA A O 1
ATOM 1308 N N . LEU A 1 163 ? -1.247 -5.236 15.050 1.00 98.00 163 LEU A N 1
ATOM 1309 C CA . LEU A 1 163 ? -1.132 -4.749 13.669 1.00 98.00 163 LEU A CA 1
ATOM 1310 C C . LEU A 1 163 ? 0.273 -5.024 13.093 1.00 98.00 163 LEU A C 1
ATOM 1312 O O . LEU A 1 163 ? 0.943 -4.144 12.544 1.00 98.00 163 LEU A O 1
ATOM 1316 N N . THR A 1 164 ? 0.738 -6.261 13.254 1.00 98.50 164 THR A N 1
ATOM 1317 C CA . THR A 1 164 ? 2.037 -6.736 12.767 1.00 98.50 164 THR A CA 1
ATOM 1318 C C . THR A 1 164 ? 2.147 -6.746 11.247 1.00 98.50 164 THR A C 1
ATOM 1320 O O . THR A 1 164 ? 3.257 -6.614 10.748 1.00 98.50 164 THR A O 1
ATOM 1323 N N . ILE A 1 165 ? 1.042 -6.808 10.494 1.00 98.38 165 ILE A N 1
ATOM 1324 C CA . ILE A 1 165 ? 1.074 -6.693 9.031 1.00 98.38 165 ILE A CA 1
ATOM 1325 C C . ILE A 1 165 ? 1.746 -5.394 8.591 1.00 98.38 165 ILE A C 1
ATOM 1327 O O . ILE A 1 165 ? 2.565 -5.426 7.686 1.00 98.38 165 ILE A O 1
ATOM 1331 N N . LEU A 1 166 ? 1.470 -4.267 9.253 1.00 98.19 166 LEU A N 1
ATOM 1332 C CA . LEU A 1 166 ? 2.156 -3.011 8.952 1.00 98.19 166 LEU A CA 1
ATOM 1333 C C . LEU A 1 166 ? 3.506 -2.931 9.664 1.00 98.19 166 LEU A C 1
ATOM 1335 O O . LEU A 1 166 ? 4.485 -2.499 9.063 1.00 98.19 166 LEU A O 1
ATOM 1339 N N . GLY A 1 167 ? 3.568 -3.338 10.938 1.00 98.31 167 GLY A N 1
ATOM 1340 C CA . GLY A 1 167 ? 4.796 -3.251 11.734 1.00 98.31 167 GLY A CA 1
ATOM 1341 C C . GLY A 1 167 ? 5.967 -4.020 11.120 1.00 98.31 167 GLY A C 1
ATOM 1342 O O . GLY A 1 167 ? 7.066 -3.481 11.029 1.00 98.31 167 GLY A O 1
ATOM 1343 N N . ASN A 1 168 ? 5.714 -5.239 10.643 1.00 98.25 168 ASN A N 1
ATOM 1344 C CA . ASN A 1 168 ? 6.730 -6.092 10.035 1.00 98.25 168 ASN A CA 1
ATOM 1345 C C . ASN A 1 168 ? 7.166 -5.558 8.663 1.00 98.25 168 ASN A C 1
ATOM 1347 O O . ASN A 1 168 ? 8.365 -5.494 8.421 1.00 98.25 168 ASN A O 1
ATOM 1351 N N . HIS A 1 169 ? 6.239 -5.108 7.803 1.00 98.06 169 HIS A N 1
ATOM 1352 C CA . HIS A 1 169 ? 6.603 -4.465 6.528 1.00 98.06 169 HIS A CA 1
ATOM 1353 C C . HIS A 1 169 ? 7.423 -3.185 6.756 1.00 98.06 169 HIS A C 1
ATOM 1355 O O . HIS A 1 169 ? 8.434 -2.965 6.102 1.00 98.06 169 HIS A O 1
ATOM 1361 N N . ALA A 1 170 ? 7.076 -2.368 7.757 1.00 97.94 170 ALA A N 1
ATOM 1362 C CA . ALA A 1 170 ? 7.837 -1.157 8.072 1.00 97.94 170 ALA A CA 1
ATOM 1363 C C . ALA A 1 170 ? 9.283 -1.444 8.523 1.00 97.94 170 ALA A C 1
ATOM 1365 O O . ALA A 1 170 ? 10.150 -0.576 8.398 1.00 97.94 170 ALA A O 1
ATOM 1366 N N . GLU A 1 171 ? 9.551 -2.631 9.071 1.00 97.56 171 GLU A N 1
ATOM 1367 C CA . GLU A 1 171 ? 10.902 -3.101 9.389 1.00 97.56 171 GLU A CA 1
ATOM 1368 C C . GLU A 1 171 ? 11.595 -3.722 8.167 1.00 97.56 171 GLU A C 1
ATOM 1370 O O . GLU A 1 171 ? 12.734 -3.359 7.869 1.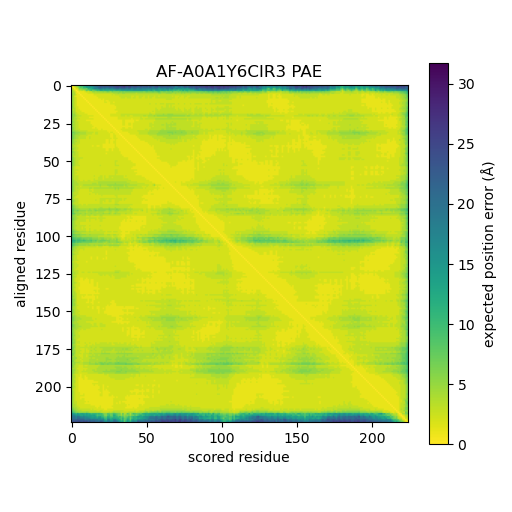00 97.56 171 GLU A O 1
ATOM 1375 N N . LEU A 1 172 ? 10.900 -4.607 7.447 1.00 96.50 172 LEU A N 1
ATOM 1376 C CA . LEU A 1 172 ? 11.402 -5.327 6.274 1.00 96.50 172 LEU A CA 1
ATOM 1377 C C . LEU A 1 172 ? 11.812 -4.365 5.142 1.00 96.50 172 LEU A C 1
ATOM 1379 O O . LEU A 1 172 ? 12.919 -4.458 4.608 1.00 96.50 172 LEU A O 1
ATOM 1383 N N . ASP A 1 173 ? 10.966 -3.377 4.845 1.00 97.25 173 ASP A N 1
ATOM 1384 C CA . ASP A 1 173 ? 11.051 -2.568 3.624 1.00 97.25 173 ASP A CA 1
ATOM 1385 C C . ASP A 1 173 ? 12.037 -1.392 3.716 1.00 97.25 173 ASP A C 1
ATOM 1387 O O . ASP A 1 173 ? 12.232 -0.646 2.751 1.00 97.25 173 ASP 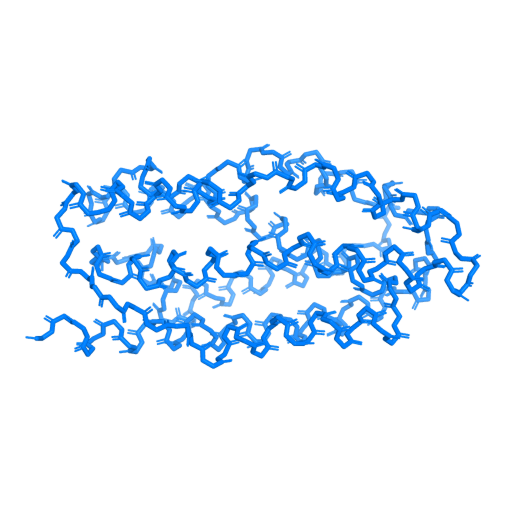A O 1
ATOM 1391 N N . GLN A 1 174 ? 12.703 -1.195 4.861 1.00 95.50 174 GLN A N 1
ATOM 1392 C CA . GLN A 1 174 ? 13.599 -0.047 5.075 1.00 95.50 174 GLN A CA 1
ATOM 1393 C C . GLN A 1 174 ? 14.717 0.030 4.031 1.00 95.50 174 GLN A C 1
ATOM 1395 O O . GLN A 1 174 ? 15.076 1.118 3.570 1.00 95.50 174 GLN A O 1
ATOM 1400 N N . ASN A 1 175 ? 15.265 -1.124 3.648 1.00 93.44 175 ASN A N 1
ATOM 1401 C CA . ASN A 1 175 ? 16.332 -1.183 2.657 1.00 93.44 175 ASN A CA 1
ATOM 1402 C C . ASN A 1 175 ? 15.817 -0.877 1.248 1.00 93.44 175 ASN A C 1
ATOM 1404 O O . ASN A 1 175 ? 16.502 -0.148 0.526 1.00 93.44 175 ASN A O 1
ATOM 1408 N N . HIS A 1 176 ? 14.617 -1.344 0.892 1.00 92.19 176 HIS A N 1
ATOM 1409 C CA . HIS A 1 176 ? 14.008 -1.074 -0.412 1.00 92.19 176 HIS A CA 1
ATOM 1410 C C . HIS A 1 176 ? 13.782 0.418 -0.628 1.00 92.19 176 HIS A C 1
ATOM 1412 O O . HIS A 1 176 ? 14.221 0.999 -1.622 1.00 92.19 176 HIS A O 1
ATOM 1418 N N . VAL A 1 177 ? 13.206 1.102 0.360 1.00 92.19 177 VAL A N 1
ATOM 1419 C CA . VAL A 1 177 ? 12.894 2.534 0.233 1.00 92.19 177 VAL A CA 1
ATOM 1420 C C . VAL A 1 177 ? 14.150 3.417 0.266 1.00 92.19 177 VAL A C 1
ATOM 1422 O O . VAL A 1 177 ? 14.203 4.483 -0.372 1.00 92.19 177 VAL A O 1
ATOM 1425 N N . LEU A 1 178 ? 15.188 2.981 0.991 1.00 92.00 178 LEU A N 1
ATOM 1426 C CA . LEU A 1 178 ? 16.479 3.664 1.047 1.00 92.00 178 LEU A CA 1
ATOM 1427 C C . LEU A 1 178 ? 17.221 3.542 -0.289 1.00 92.00 178 LEU A C 1
ATOM 1429 O O . LEU A 1 178 ? 17.741 4.545 -0.787 1.00 92.00 178 LEU A O 1
ATOM 1433 N N . ASN A 1 179 ? 17.217 2.345 -0.880 1.00 91.44 179 ASN A N 1
ATOM 1434 C CA . ASN A 1 179 ? 17.994 2.004 -2.071 1.00 91.44 179 ASN A CA 1
ATOM 1435 C C . ASN A 1 179 ? 17.186 2.035 -3.376 1.00 91.44 179 ASN A C 1
ATOM 1437 O O . ASN A 1 179 ? 17.744 1.737 -4.433 1.00 91.44 179 ASN A O 1
ATOM 1441 N N . TRP A 1 180 ? 15.924 2.468 -3.331 1.00 92.25 180 TRP A N 1
ATOM 1442 C CA . TRP A 1 180 ? 14.982 2.450 -4.453 1.00 92.25 180 TRP A CA 1
ATOM 1443 C C . TRP A 1 180 ? 15.579 2.880 -5.800 1.00 92.25 180 TRP A C 1
ATOM 1445 O O . TRP A 1 180 ? 15.509 2.130 -6.766 1.00 92.25 180 TRP A O 1
ATOM 1455 N N . GLU A 1 181 ? 16.240 4.048 -5.869 1.00 90.69 181 GLU A N 1
ATOM 1456 C CA . GLU A 1 181 ? 16.850 4.554 -7.117 1.00 90.69 181 GLU A CA 1
ATOM 1457 C C . GLU A 1 181 ? 17.822 3.537 -7.728 1.00 90.69 181 GLU A C 1
ATOM 1459 O O . GLU A 1 181 ? 17.826 3.353 -8.941 1.00 90.69 181 GLU A O 1
ATOM 1464 N N . SER A 1 182 ? 18.615 2.853 -6.900 1.00 91.19 182 SER A N 1
ATOM 1465 C CA . SER A 1 182 ? 19.559 1.835 -7.365 1.00 91.19 182 SER A CA 1
ATOM 1466 C C . SER A 1 182 ? 18.893 0.514 -7.746 1.00 91.19 182 SER A C 1
ATOM 1468 O O . SER A 1 182 ? 19.338 -0.111 -8.707 1.00 91.19 182 SER A O 1
ATOM 1470 N N . GLU A 1 183 ? 17.819 0.116 -7.057 1.00 91.75 183 GLU A N 1
ATOM 1471 C CA . GLU A 1 183 ? 17.088 -1.122 -7.359 1.00 91.75 183 GLU A CA 1
ATOM 1472 C C . GLU A 1 183 ? 16.424 -1.068 -8.737 1.00 91.75 183 GLU A C 1
ATOM 1474 O O . GLU A 1 183 ? 16.447 -2.055 -9.472 1.00 91.75 183 GLU A O 1
ATOM 1479 N N . ILE A 1 184 ? 15.904 0.099 -9.133 1.00 94.38 184 ILE A N 1
ATOM 1480 C CA . ILE A 1 184 ? 15.159 0.230 -10.391 1.00 94.38 184 ILE A CA 1
ATOM 1481 C C . ILE A 1 184 ? 15.938 0.857 -11.554 1.00 94.38 184 ILE A C 1
ATOM 1483 O O . ILE A 1 184 ? 15.446 0.840 -12.684 1.00 94.38 184 ILE A O 1
ATOM 1487 N N . ALA A 1 185 ? 17.153 1.374 -11.325 1.00 90.75 185 ALA A N 1
ATOM 1488 C CA . ALA A 1 185 ? 17.940 2.094 -12.337 1.00 90.75 185 ALA A CA 1
ATOM 1489 C C . ALA A 1 185 ? 18.194 1.295 -13.628 1.00 90.75 185 ALA A C 1
ATOM 1491 O O . ALA A 1 185 ? 18.315 1.882 -14.699 1.00 90.75 185 ALA A O 1
ATOM 1492 N N . ASN A 1 186 ? 18.278 -0.036 -13.527 1.00 92.81 186 ASN A N 1
ATOM 1493 C CA . ASN A 1 186 ? 18.514 -0.925 -14.670 1.00 92.81 186 ASN A CA 1
ATOM 1494 C C . ASN A 1 186 ? 17.234 -1.612 -15.182 1.00 92.81 186 ASN A C 1
ATOM 1496 O O . ASN A 1 186 ? 17.305 -2.425 -16.103 1.00 92.81 186 ASN A O 1
ATOM 1500 N N . LEU A 1 187 ? 16.075 -1.321 -14.584 1.00 96.62 187 LEU A N 1
ATOM 1501 C CA . LEU A 1 187 ? 14.791 -1.934 -14.946 1.00 96.62 187 LEU A CA 1
ATOM 1502 C C . LEU A 1 187 ? 13.995 -1.062 -15.927 1.00 96.62 187 LEU A C 1
ATOM 1504 O O . LEU A 1 187 ? 13.235 -1.576 -16.754 1.00 96.62 187 LEU A O 1
ATOM 1508 N N . VAL A 1 188 ? 14.161 0.260 -15.822 1.00 95.88 188 VAL A N 1
ATOM 1509 C CA . VAL A 1 188 ? 13.428 1.282 -16.580 1.00 95.88 188 VAL A CA 1
ATOM 1510 C C . VAL A 1 188 ? 14.306 2.508 -16.860 1.00 95.88 188 VAL A C 1
ATOM 1512 O O . VAL A 1 188 ? 15.229 2.798 -16.103 1.00 95.88 188 VAL A O 1
ATOM 1515 N N . ASP A 1 189 ? 13.994 3.281 -17.908 1.00 94.62 189 ASP A N 1
ATOM 1516 C CA . ASP A 1 189 ? 14.570 4.624 -18.077 1.00 94.62 189 ASP A CA 1
ATOM 1517 C C . ASP A 1 189 ? 13.848 5.608 -17.151 1.00 94.62 189 ASP A C 1
ATOM 1519 O O . ASP A 1 189 ? 12.711 6.008 -17.410 1.00 94.62 189 ASP A O 1
ATOM 1523 N N . LEU A 1 190 ? 14.514 6.019 -16.073 1.00 91.75 190 LEU A N 1
ATOM 1524 C CA . LEU A 1 190 ? 13.928 6.905 -15.068 1.00 91.75 190 LEU A CA 1
ATOM 1525 C C . LEU A 1 190 ? 13.470 8.253 -15.635 1.00 91.75 190 LEU A C 1
ATOM 1527 O O . LEU A 1 190 ? 12.490 8.795 -15.137 1.00 91.75 190 LEU A O 1
ATOM 1531 N N . ASN A 1 191 ? 14.097 8.783 -16.692 1.00 91.50 191 ASN A N 1
ATOM 1532 C CA . ASN A 1 191 ? 13.636 10.043 -17.288 1.00 91.50 191 ASN A CA 1
ATOM 1533 C C . ASN A 1 191 ? 12.281 9.881 -17.983 1.00 91.50 191 ASN A C 1
ATOM 1535 O O . ASN A 1 191 ? 11.469 10.805 -17.992 1.00 91.50 191 ASN A O 1
ATOM 1539 N N . GLN A 1 192 ? 12.045 8.713 -18.583 1.00 94.31 192 GLN A N 1
ATOM 1540 C CA . GLN A 1 192 ? 10.778 8.391 -19.228 1.00 94.31 192 GLN A CA 1
ATOM 1541 C C . GLN A 1 192 ? 9.716 7.983 -18.200 1.00 94.31 192 GLN A C 1
ATOM 1543 O O . GLN A 1 192 ? 8.547 8.337 -18.350 1.00 94.31 192 GLN A O 1
ATOM 1548 N N . TYR A 1 193 ? 10.118 7.248 -17.161 1.00 95.94 193 TYR A N 1
ATOM 1549 C CA . TYR A 1 193 ? 9.201 6.654 -16.192 1.00 95.94 193 TYR A CA 1
ATOM 1550 C C . TYR A 1 193 ? 8.829 7.569 -15.025 1.00 95.94 193 TYR A C 1
ATOM 1552 O O . TYR A 1 193 ? 7.752 7.384 -14.472 1.00 95.94 193 TYR A O 1
ATOM 1560 N N . GLU A 1 194 ? 9.626 8.581 -14.669 1.00 95.06 194 GLU A N 1
ATOM 1561 C CA . GLU A 1 194 ? 9.286 9.527 -13.592 1.00 95.06 194 GLU A CA 1
ATOM 1562 C C . GLU A 1 194 ? 7.858 10.117 -13.716 1.00 95.06 194 GLU A C 1
ATOM 1564 O O . GLU A 1 194 ? 7.098 10.017 -12.748 1.00 95.06 194 GLU A O 1
ATOM 1569 N N . PRO A 1 195 ? 7.409 10.663 -14.870 1.00 96.44 195 PRO A N 1
ATOM 1570 C CA . PRO A 1 195 ? 6.029 11.142 -15.000 1.00 96.44 195 PRO A CA 1
ATOM 1571 C C . PRO A 1 195 ? 4.976 10.025 -14.897 1.00 96.44 195 PRO A C 1
ATOM 1573 O O . PRO A 1 195 ? 3.904 10.260 -14.339 1.00 96.44 195 PRO A O 1
ATOM 1576 N N . LEU A 1 196 ? 5.273 8.816 -15.389 1.00 97.88 196 LEU A N 1
ATOM 1577 C CA . LEU A 1 196 ? 4.372 7.659 -15.302 1.00 97.88 196 LEU A CA 1
ATOM 1578 C C . LEU A 1 196 ? 4.236 7.161 -13.859 1.00 97.88 196 LEU A C 1
ATOM 1580 O O . LEU A 1 196 ? 3.147 6.790 -13.422 1.00 97.88 196 LEU A O 1
ATOM 1584 N N . PHE A 1 197 ? 5.328 7.198 -13.098 1.00 97.81 197 PHE A N 1
ATOM 1585 C CA . PHE A 1 197 ? 5.342 6.854 -11.684 1.00 97.81 197 PHE A CA 1
ATOM 1586 C C . PHE A 1 197 ? 4.519 7.838 -10.869 1.00 97.81 197 PHE A C 1
ATOM 1588 O O . PHE A 1 197 ? 3.714 7.411 -10.048 1.00 97.81 197 PHE A O 1
ATOM 1595 N N . LEU A 1 198 ? 4.663 9.141 -11.122 1.00 98.12 198 LEU A N 1
ATOM 1596 C CA . LEU A 1 198 ? 3.853 10.157 -10.450 1.00 98.12 198 LEU A CA 1
ATOM 1597 C C . LEU A 1 198 ? 2.354 9.977 -10.735 1.00 98.12 198 LEU A C 1
ATOM 1599 O O . LEU A 1 198 ? 1.552 10.075 -9.809 1.00 98.12 198 LEU A O 1
ATOM 1603 N N . ASP A 1 199 ? 1.964 9.689 -11.982 1.00 98.50 199 ASP A N 1
ATOM 1604 C CA . ASP A 1 199 ? 0.562 9.390 -12.317 1.00 98.50 199 ASP A CA 1
ATOM 1605 C C . ASP A 1 199 ? 0.061 8.126 -11.606 1.00 98.50 199 ASP A C 1
ATOM 1607 O O . ASP A 1 199 ? -0.984 8.144 -10.952 1.00 98.50 199 ASP A O 1
ATOM 1611 N N . THR A 1 200 ? 0.846 7.047 -11.665 1.00 98.69 200 THR A N 1
ATOM 1612 C CA . THR A 1 200 ? 0.503 5.764 -11.036 1.00 98.69 200 THR A CA 1
ATOM 1613 C C . THR A 1 200 ? 0.332 5.919 -9.527 1.00 98.69 200 THR A C 1
ATOM 1615 O O . THR A 1 200 ? -0.675 5.473 -8.977 1.00 98.69 200 THR A O 1
ATOM 1618 N N . ILE A 1 201 ? 1.258 6.619 -8.862 1.00 98.69 201 ILE A N 1
ATOM 1619 C CA . ILE A 1 201 ? 1.189 6.906 -7.425 1.00 98.69 201 ILE A CA 1
ATOM 1620 C C . ILE A 1 201 ? -0.073 7.686 -7.095 1.00 98.69 201 ILE A C 1
ATOM 1622 O O . ILE A 1 201 ? -0.790 7.287 -6.189 1.00 98.69 201 ILE A O 1
ATOM 1626 N N . ARG A 1 202 ? -0.396 8.753 -7.831 1.00 98.75 202 ARG A N 1
ATOM 1627 C CA . ARG A 1 202 ? -1.602 9.557 -7.565 1.00 98.75 202 ARG A CA 1
ATOM 1628 C C . ARG A 1 202 ? -2.883 8.744 -7.706 1.00 98.75 202 ARG A C 1
ATOM 1630 O O . ARG A 1 202 ? -3.795 8.876 -6.893 1.00 98.75 202 ARG A O 1
ATOM 1637 N N . ARG A 1 203 ? -2.956 7.888 -8.725 1.00 98.81 203 ARG A N 1
ATOM 1638 C CA . ARG A 1 203 ? -4.130 7.046 -8.988 1.00 98.81 203 ARG A CA 1
ATOM 1639 C C . ARG A 1 203 ? -4.285 5.922 -7.964 1.00 98.81 203 ARG A C 1
ATOM 1641 O O . ARG A 1 203 ? -5.419 5.644 -7.568 1.00 98.81 203 ARG A O 1
ATOM 1648 N N . ALA A 1 204 ? -3.181 5.319 -7.523 1.00 98.81 204 ALA A N 1
ATOM 1649 C CA . ALA A 1 204 ? -3.169 4.355 -6.426 1.00 98.81 204 ALA A CA 1
ATOM 1650 C C . ALA A 1 204 ? -3.528 5.026 -5.092 1.00 98.81 204 ALA A C 1
ATOM 1652 O O . ALA A 1 204 ? -4.412 4.557 -4.380 1.00 98.81 204 ALA A O 1
ATOM 1653 N N . ALA A 1 205 ? -2.900 6.165 -4.795 1.00 98.75 205 ALA A N 1
ATOM 1654 C CA . ALA A 1 205 ? -3.123 6.967 -3.598 1.00 98.75 205 ALA A CA 1
ATOM 1655 C C . ALA A 1 205 ? -4.589 7.386 -3.459 1.00 98.75 205 ALA A C 1
ATOM 1657 O O . ALA A 1 205 ? -5.177 7.192 -2.404 1.00 98.75 205 ALA A O 1
ATOM 1658 N N . SER A 1 206 ? -5.216 7.870 -4.535 1.00 98.69 206 SER A N 1
ATOM 1659 C CA . SER A 1 206 ? -6.636 8.242 -4.519 1.00 98.69 206 SER A CA 1
ATOM 1660 C C . SER A 1 206 ? -7.561 7.059 -4.198 1.00 98.69 206 SER A C 1
ATOM 1662 O O . SER A 1 206 ? -8.524 7.227 -3.453 1.00 98.69 206 SER A O 1
ATOM 1664 N N . ARG A 1 207 ? -7.265 5.856 -4.706 1.00 98.75 207 ARG A N 1
ATOM 1665 C CA . ARG A 1 207 ? -8.029 4.637 -4.378 1.00 98.75 207 ARG A CA 1
ATOM 1666 C C . ARG A 1 207 ? -7.807 4.205 -2.935 1.00 98.75 207 ARG A C 1
ATOM 1668 O O . ARG A 1 207 ? -8.758 3.865 -2.241 1.00 98.75 207 ARG A O 1
ATOM 1675 N N . TYR A 1 208 ? -6.561 4.266 -2.471 1.00 98.75 208 TYR A N 1
ATOM 1676 C CA . TYR A 1 208 ? -6.217 3.967 -1.086 1.00 98.75 208 TYR A CA 1
ATOM 1677 C C . TYR A 1 208 ? -6.870 4.949 -0.100 1.00 98.75 208 TYR A C 1
ATOM 1679 O O . TYR A 1 208 ? -7.363 4.542 0.950 1.00 98.75 208 TYR A O 1
ATOM 1687 N N . GLU A 1 209 ? -6.935 6.235 -0.454 1.00 98.69 209 GLU A N 1
ATOM 1688 C CA . GLU A 1 209 ? -7.657 7.255 0.306 1.00 98.69 209 GLU A CA 1
ATOM 1689 C C . GLU A 1 209 ? -9.148 6.928 0.400 1.00 98.69 209 GLU A C 1
ATOM 1691 O O . GLU A 1 209 ? -9.697 6.945 1.504 1.00 98.69 209 GLU A O 1
ATOM 1696 N N . GLN A 1 210 ? -9.788 6.578 -0.722 1.00 98.69 210 GLN A N 1
ATOM 1697 C CA . GLN A 1 210 ? -11.195 6.174 -0.722 1.00 98.69 210 GLN A CA 1
ATOM 1698 C C . GLN A 1 210 ? -11.419 4.939 0.158 1.00 98.69 210 GLN A C 1
ATOM 1700 O O . GLN A 1 210 ? -12.299 4.948 1.012 1.00 98.69 210 GLN A O 1
ATOM 1705 N N . PHE A 1 211 ? -10.565 3.922 0.034 1.00 98.56 211 PHE A N 1
ATOM 1706 C CA . PHE A 1 211 ? -10.585 2.740 0.896 1.00 98.56 211 PHE A CA 1
ATOM 1707 C C . PHE A 1 211 ? -10.517 3.089 2.390 1.00 98.56 211 PHE A C 1
ATOM 1709 O O . PHE A 1 211 ? -11.286 2.558 3.196 1.00 98.56 211 PHE A O 1
ATOM 1716 N N . CYS A 1 212 ? -9.615 3.991 2.776 1.00 98.25 212 CYS A N 1
ATOM 1717 C CA . CYS A 1 212 ? -9.486 4.409 4.167 1.00 98.25 212 CYS A CA 1
ATOM 1718 C C . CYS A 1 212 ? -10.719 5.184 4.651 1.00 98.25 212 CYS A C 1
ATOM 1720 O O . CYS A 1 212 ? -11.134 5.013 5.796 1.00 98.25 212 CYS A O 1
ATOM 1722 N N . THR A 1 213 ? -11.322 6.011 3.791 1.00 97.62 213 THR A N 1
ATOM 1723 C CA . THR A 1 213 ? -12.589 6.697 4.092 1.00 97.62 213 THR A CA 1
ATOM 1724 C C . THR A 1 213 ? -13.709 5.686 4.335 1.00 97.62 213 THR A C 1
ATOM 1726 O O . THR A 1 213 ? -14.326 5.716 5.398 1.00 97.62 213 THR A O 1
ATOM 1729 N N . ASP A 1 214 ? -13.896 4.728 3.425 1.00 97.12 214 ASP A N 1
ATOM 1730 C CA . ASP A 1 214 ? -14.942 3.706 3.531 1.00 97.12 214 ASP A CA 1
ATOM 1731 C C . ASP A 1 214 ? -14.761 2.826 4.777 1.00 97.12 214 ASP A C 1
ATOM 1733 O O . ASP A 1 214 ? -15.732 2.473 5.445 1.00 97.12 214 ASP A O 1
ATOM 1737 N N . CYS A 1 215 ? -13.513 2.500 5.142 1.00 96.19 215 CYS A N 1
ATOM 1738 C CA . CYS A 1 215 ? -13.221 1.802 6.395 1.00 96.19 215 CYS A CA 1
ATOM 1739 C C . CYS A 1 215 ? -13.759 2.562 7.604 1.00 96.19 215 CYS A C 1
ATOM 1741 O O . CYS A 1 215 ? -14.338 1.951 8.503 1.00 96.19 215 CYS A O 1
ATOM 1743 N N . TYR A 1 216 ? -13.551 3.879 7.647 1.00 93.75 216 TYR A N 1
ATOM 1744 C CA . TYR A 1 216 ? -14.028 4.708 8.748 1.00 93.75 216 TYR A CA 1
ATOM 1745 C C . TYR A 1 216 ? -15.555 4.716 8.815 1.00 93.75 216 TYR A C 1
ATOM 1747 O O . TYR A 1 216 ? -16.115 4.531 9.892 1.00 93.75 216 TYR A O 1
ATOM 1755 N N . GLU A 1 217 ? -16.221 4.868 7.670 1.00 91.75 217 GLU A N 1
ATOM 1756 C CA . GLU A 1 217 ? -17.683 4.919 7.571 1.00 91.75 217 GLU A CA 1
ATOM 1757 C C . GLU A 1 217 ? -18.334 3.595 7.992 1.00 91.75 217 GLU A C 1
ATOM 1759 O O . GLU A 1 217 ? -19.162 3.578 8.901 1.00 91.75 217 GLU A O 1
ATOM 1764 N N . VAL A 1 218 ? -17.884 2.468 7.432 1.00 88.62 218 VAL A N 1
ATOM 1765 C CA . VAL A 1 218 ? -18.427 1.130 7.739 1.00 88.62 218 VAL A CA 1
ATOM 1766 C C . VAL A 1 218 ? -18.212 0.739 9.202 1.00 88.62 218 VAL A C 1
ATOM 1768 O O . VAL A 1 218 ? -19.000 -0.005 9.786 1.00 88.62 218 VAL A O 1
ATOM 1771 N N . SER A 1 219 ? -17.157 1.252 9.832 1.00 81.00 219 SER A N 1
ATOM 1772 C CA . SER A 1 219 ? -16.881 0.960 11.237 1.00 81.00 219 SER A CA 1
ATOM 1773 C C . SER A 1 219 ? -17.934 1.518 12.195 1.00 81.00 219 SER A C 1
ATOM 1775 O O . SER A 1 219 ? -18.130 0.942 13.266 1.00 81.00 219 SER A O 1
ATOM 1777 N N . TYR A 1 220 ? -18.621 2.605 11.829 1.00 68.88 220 TYR A N 1
ATOM 1778 C CA . TYR A 1 220 ? -19.737 3.118 12.625 1.00 68.88 220 TYR A CA 1
ATOM 1779 C C . TYR A 1 220 ? -20.948 2.192 12.578 1.00 68.88 220 TYR A C 1
ATOM 1781 O O . TYR A 1 220 ? -21.632 2.055 13.588 1.00 68.88 220 TYR A O 1
ATOM 1789 N N . ASP A 1 221 ? -21.172 1.517 11.452 1.00 64.44 221 ASP A N 1
ATOM 1790 C CA . ASP A 1 221 ? -22.321 0.630 11.270 1.00 64.44 221 ASP A CA 1
ATOM 1791 C C . ASP A 1 221 ? -22.139 -0.726 11.970 1.00 64.44 221 ASP A C 1
ATOM 1793 O O . ASP A 1 221 ? -23.118 -1.364 12.347 1.00 64.44 221 ASP A O 1
ATOM 1797 N N . ILE A 1 222 ? -20.892 -1.168 12.176 1.00 64.75 222 ILE A N 1
ATOM 1798 C CA . ILE A 1 222 ? -20.565 -2.436 12.860 1.00 64.75 222 ILE A CA 1
ATOM 1799 C C . ILE A 1 222 ? -20.510 -2.269 14.393 1.00 64.75 222 ILE A C 1
ATOM 1801 O O . ILE A 1 222 ? -20.615 -3.250 15.130 1.00 64.75 222 ILE A O 1
ATOM 1805 N N . ALA A 1 223 ? -20.342 -1.040 14.889 1.00 56.31 223 ALA A N 1
ATOM 1806 C CA . ALA A 1 223 ? -20.223 -0.739 16.318 1.00 56.31 223 ALA A CA 1
ATOM 1807 C C . ALA A 1 223 ? -21.574 -0.569 17.053 1.00 56.31 223 ALA A C 1
ATOM 1809 O O . ALA A 1 223 ? -21.569 -0.328 18.265 1.00 56.31 223 ALA A O 1
ATOM 1810 N N . VAL A 1 224 ? -22.706 -0.695 16.346 1.00 42.38 224 VAL A N 1
ATOM 1811 C CA . VAL A 1 224 ? -24.086 -0.589 16.870 1.00 42.38 224 VAL A CA 1
ATOM 1812 C C . VAL A 1 224 ? -24.731 -1.969 16.969 1.00 42.38 224 VAL A C 1
ATOM 1814 O O . VAL A 1 224 ? -25.372 -2.232 18.014 1.00 42.38 224 VAL A O 1
#

Solvent-accessi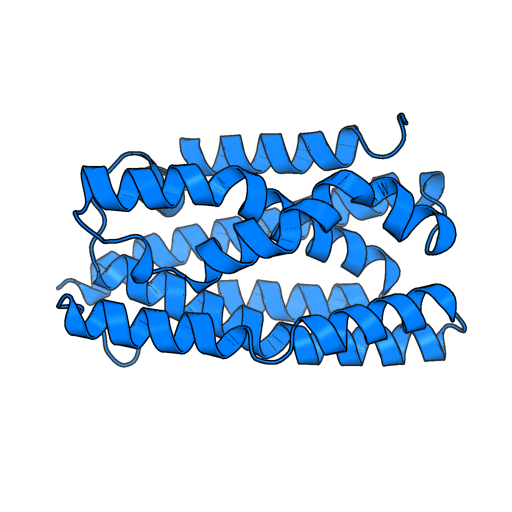ble surface area (backbone atoms only — not comparable to full-atom values): 11616 Å² total; per-residue (Å²): 138,72,77,54,56,65,56,52,48,52,52,55,49,48,53,54,46,35,49,74,70,35,63,34,46,28,27,46,55,75,38,65,57,56,53,44,38,50,43,47,48,41,55,42,52,28,56,53,48,64,40,46,58,56,48,28,51,51,29,27,53,46,20,52,77,69,73,35,59,62,47,18,51,53,30,50,55,52,39,63,65,60,63,66,55,39,54,35,26,58,47,12,52,52,40,32,42,76,76,62,31,80,71,68,90,73,73,78,50,69,44,51,51,53,43,54,51,47,52,50,52,40,20,74,75,40,40,73,46,40,54,29,47,53,48,46,54,45,42,50,31,43,71,46,35,68,59,32,40,50,27,30,34,72,55,44,68,41,58,57,76,45,46,35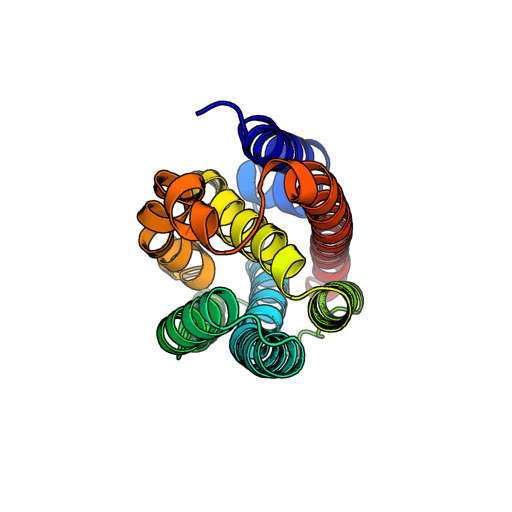,47,48,53,51,47,29,62,67,35,49,61,54,62,72,41,39,72,70,73,44,57,80,56,49,61,57,86,74,40,41,66,51,28,48,51,43,34,52,58,50,48,54,31,52,51,49,28,40,41,50,37,46,58,54,32,60,69,73,74,111

Organism: NCBI:txid1513793

Sequence (224 aa):
MKQLLSVKREVESFLTHMKSKNPLYHALFYQPVSLETLSVFTTNLQRLVEHTPVHLKLAIETSASQNREPLQSFFRDKFLEEQGHDQWAANDLKRQQTLGSKARNIPILPSMQELIDFNSETILSDPGCYLAYIFLAEYMTVLGTPDMLKSLQENSKIPPDALTILGNHAELDQNHVLNWESEIANLVDLNQYEPLFLDTIRRAASRYEQFCTDCYEVSYDIAV

Mean predicted aligned error: 3.05 Å